Protein 4EGU (pdb70)

Secondary structure (DSSP, 8-state):
--TT-HHHHHHTTSS---EEEE-SSEEEEE-SS-SSSEEEEEEESS--SSGGGS-GGGTHHHHHHHHHHHHHHHHHTHHHH-EEEEEEETTTTT--S-S--EEEEESS----GGGT--/---TT-HHHHHHTTSS---EEEE-SSEEEEE-SS-SSSEEEEEEESS--SSGGGS-GGGTHHHHHHHHHHHHHHHHHT-TTT-EEEEEEEHHHHT--S-S--EEEEESSPPPPP-

CATH classification: 3.30.428.10

Foldseek 3Di:
DDPPAPVLCPLVVVDDFAWQDDDPFKTKGADPDDPAPGKIKIATNDFDQFPVRQDPVRCVVVVVSVVVVVVSCVVVVQVVVDWDKDGQGDDVSPDDRRGGIIIIHGDDDDDPVVVPGD/DADPVAPVLCPLVVNDDFAWDDHDQFWTKGADPDDPAPGKIKIFTNDFDQFQVRQPPVRNCSVVVSVVVVCVSCVVVVFVVVDWDKDGQGPDVSPDDGRGGIIIIHTDDDDDDDD

InterPro domains:
  IPR001310 Histidine triad (HIT) protein [PR00332] (4-20)
  IPR001310 Histidine triad (HIT) protein [PR00332] (25-43)
  IPR001310 Histidine triad (HIT) protein [PR00332] (93-103)
  IPR001310 Histidine triad (HIT) protein [PTHR23089] (2-108)
  IPR011146 HIT-like domain [PS51084] (4-113)
  IPR036265 HIT-like superfamily [G3DSA:3.30.428.10] (1-116)
  IPR036265 HIT-like superfamily [SSF54197] (1-109)

Solvent-accessible surface area: 10928 Å² total; per-residue (Å²): 126,116,174,104,8,97,14,9,57,20,10,103,63,100,64,125,52,87,120,37,44,78,38,125,92,0,7,0,5,64,23,161,111,84,25,10,92,73,12,2,9,0,0,1,64,126,30,20,61,8,0,36,72,4,59,78,180,55,3,74,10,0,7,42,0,0,22,0,0,0,102,3,0,102,124,95,37,4,38,158,68,1,0,8,2,0,3,19,0,20,72,32,0,10,19,151,39,140,0,1,9,1,28,0,1,0,35,81,134,3,16,66,20,14,58,59,102,164,172,90,101,166,130,12,84,12,2,48,18,2,61,48,117,57,128,42,87,98,40,63,84,38,139,110,0,0,0,5,62,24,162,109,84,37,9,97,72,12,0,9,0,0,0,56,98,12,21,65,6,0,29,77,1,63,59,202,67,2,74,15,0,10,39,0,0,20,0,0,3,88,5,0,118,144,84,54,4,24,144,69,0,0,4,2,8,3,23,1,20,79,24,0,21,16,157,37,103,0,1,9,1,28,0,2,0,42,83,117,3,56,103,47,121

Radius of gyration: 16.72 Å; Cα contacts (8 Å, |Δi|>4): 507; chains: 2; bounding box: 37×36×52 Å

B-factor: mean 17.35, std 9.24, range [6.07, 71.06]

Sequence (233 aa):
ERMDCIFCKIANGEIIPSTKVYEDDRRVLAFNDLNPVAPYHILVVPPKKHYDSLIDIPDKEMDDIVSHIHVVINKIAKEEKKGFDQTGFRVINNCGSDGGQEVKKHLHYHILAGKKLPNYEAGQNMERMMDCIFCKKIANGEIPSTKVYYEDDRVLAFNDLNPVAPYYHILVVPKKHYDSLIDIPDKKEMDIVSSHIHVVINKIAKKEKGFDQTGFRVINNCGSDGGQEVKHLHYHILAGKKLPNNYE

Structure (mmCIF, N/CA/C/O backbone):
data_4EGU
#
_entry.id   4EGU
#
_cell.length_a   38.065
_cell.length_b   65.848
_cell.length_c   89.041
_cell.angle_alpha   90.00
_cell.angle_beta   90.00
_cell.angle_gamma   90.00
#
_symmetry.space_group_name_H-M   'P 21 21 21'
#
loop_
_entity.id
_entity.type
_entity.pdbx_description
1 polymer 'histidine triad (HIT) protein'
2 non-polymer "GUANOSINE-5'-MONOPHOSPHATE"
3 non-polymer 'ZINC ION'
4 non-polymer 'POTASSIUM ION'
5 water water
#
loop_
_atom_site.group_PDB
_atom_site.id
_atom_site.type_symbol
_atom_site.label_atom_id
_atom_site.label_alt_id
_atom_site.label_comp_id
_atom_site.label_asym_id
_atom_site.label_entity_id
_atom_site.label_seq_id
_atom_site.pdbx_PDB_ins_code
_atom_site.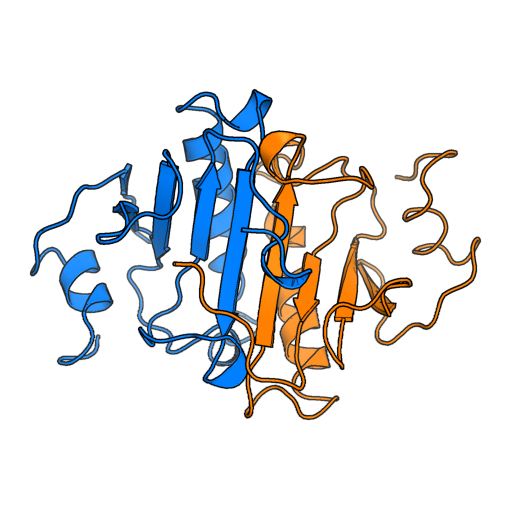Cartn_x
_atom_site.Cartn_y
_atom_site.Cartn_z
_atom_site.occupancy
_atom_site.B_iso_or_equiv
_atom_site.auth_seq_id
_atom_site.auth_comp_id
_atom_site.auth_asym_id
_atom_site.auth_atom_id
_atom_site.pdbx_PDB_model_num
ATOM 1 N N . GLU A 1 2 ? -0.160 -10.393 -2.351 1.00 31.69 2 GLU A N 1
ATOM 2 C CA . GLU A 1 2 ? -0.055 -9.010 -2.803 1.00 30.86 2 GLU A CA 1
ATOM 3 C C . GLU A 1 2 ? -1.218 -8.647 -3.718 1.00 29.90 2 GLU A C 1
ATOM 4 O O . GLU A 1 2 ? -1.733 -9.494 -4.449 1.00 32.19 2 GLU A O 1
ATOM 8 N N . ARG A 1 3 ? -1.620 -7.382 -3.673 1.00 26.22 3 ARG A N 1
ATOM 9 C CA . ARG A 1 3 ? -2.698 -6.880 -4.515 1.00 25.95 3 ARG A CA 1
ATOM 10 C C . ARG A 1 3 ? -2.235 -5.631 -5.259 1.00 21.58 3 ARG A C 1
ATOM 11 O O . ARG A 1 3 ? -1.713 -4.698 -4.661 1.00 19.81 3 ARG A O 1
ATOM 32 N N . MET A 1 4 ? -2.426 -5.621 -6.570 1.00 21.51 4 MET A N 1
ATOM 33 C CA . MET A 1 4 ? -2.036 -4.492 -7.404 1.00 20.22 4 MET A CA 1
ATOM 34 C C . MET A 1 4 ? -2.649 -3.157 -6.964 1.00 18.75 4 MET A C 1
ATOM 35 O O . MET A 1 4 ? -1.988 -2.112 -7.010 1.00 20.61 4 MET A O 1
ATOM 49 N N . ASP A 1 5 ? -3.915 -3.192 -6.553 1.00 16.12 5 ASP A N 1
ATOM 50 C CA . ASP A 1 5 ? -4.652 -1.976 -6.238 1.00 14.73 5 ASP A CA 1
ATOM 51 C C . ASP A 1 5 ? -4.539 -1.611 -4.767 1.00 14.08 5 ASP A C 1
ATOM 52 O O . ASP A 1 5 ? -5.224 -0.698 -4.317 1.00 16.29 5 ASP A O 1
ATOM 61 N N . CYS A 1 6 ? -3.640 -2.271 -4.030 1.00 13.59 6 CYS A N 1
ATOM 62 C CA . CYS A 1 6 ? -3.541 -2.071 -2.589 1.00 12.56 6 CYS A CA 1
ATOM 63 C C . CYS A 1 6 ? -2.403 -1.127 -2.229 1.00 12.76 6 CYS A C 1
ATOM 64 O O . CYS A 1 6 ? -1.236 -1.460 -2.387 1.00 13.92 6 CYS A O 1
ATOM 71 N N . ILE A 1 7 ? -2.744 0.045 -1.713 1.00 13.38 7 ILE A N 1
ATOM 72 C CA . ILE A 1 7 ? -1.766 1.039 -1.339 1.00 13.61 7 ILE A CA 1
ATOM 73 C C . ILE A 1 7 ? -0.816 0.454 -0.284 1.00 12.64 7 ILE A C 1
ATOM 74 O O . ILE A 1 7 ? 0.381 0.709 -0.320 1.00 13.92 7 ILE A O 1
ATOM 90 N N . PHE A 1 8 ? -1.337 -0.305 0.680 1.00 11.93 8 PHE A N 1
ATOM 91 C CA . PHE A 1 8 ? -0.481 -0.785 1.771 1.00 11.75 8 PHE A CA 1
ATOM 92 C C . PHE A 1 8 ? 0.446 -1.917 1.325 1.00 12.72 8 PHE A C 1
ATOM 93 O O . PHE A 1 8 ? 1.546 -2.022 1.865 1.00 13.87 8 PHE A O 1
ATOM 110 N N . CYS A 1 9 ? 0.055 -2.742 0.351 1.00 11.77 9 CYS A N 1
ATOM 111 C CA . CYS A 1 9 ? 1.015 -3.686 -0.217 1.00 12.86 9 CYS A CA 1
ATOM 112 C C . CYS A 1 9 ? 2.179 -2.928 -0.854 1.00 13.87 9 CYS A C 1
ATOM 113 O O . CYS A 1 9 ? 3.334 -3.319 -0.727 1.00 15.85 9 CYS A O 1
ATOM 120 N N . LYS A 1 10 ? 1.879 -1.841 -1.555 1.00 13.64 10 LYS A N 1
ATOM 121 C CA . LYS A 1 10 ? 2.924 -1.054 -2.215 1.00 15.23 10 LYS A CA 1
ATOM 122 C C . LYS A 1 10 ? 3.802 -0.323 -1.189 1.00 16.24 10 LYS A C 1
ATOM 123 O O . LYS A 1 10 ? 4.997 -0.185 -1.406 1.00 19.07 10 LYS A O 1
ATOM 142 N N . ILE A 1 11 ? 3.213 0.148 -0.087 1.00 14.45 11 ILE A N 1
ATOM 143 C CA . ILE A 1 11 ? 3.983 0.764 0.986 1.00 15.24 11 ILE A CA 1
ATOM 144 C C . ILE A 1 11 ? 4.847 -0.331 1.684 1.00 17.39 11 ILE A C 1
ATOM 145 O O . ILE A 1 11 ? 6.017 -0.100 1.954 1.00 19.03 11 ILE A O 1
ATOM 161 N N . ALA A 1 12 ? 4.283 -1.514 1.940 1.00 20.12 12 ALA A N 1
ATOM 162 C CA . ALA A 1 12 ? 5.000 -2.604 2.632 1.00 24.10 12 ALA A CA 1
ATOM 163 C C . ALA A 1 12 ? 6.171 -3.204 1.855 1.00 27.29 12 ALA A C 1
ATOM 164 O O . ALA A 1 12 ? 7.174 -3.591 2.459 1.00 27.58 12 ALA A O 1
ATOM 171 N N . ASN A 1 13 ? 6.045 -3.317 0.535 1.00 31.43 13 ASN A N 1
ATOM 172 C CA . ASN A 1 13 ? 7.111 -3.901 -0.279 1.00 36.81 13 ASN A CA 1
ATOM 173 C C . ASN A 1 13 ? 8.069 -2.828 -0.788 1.00 37.30 13 ASN A C 1
ATOM 174 O O . ASN A 1 13 ? 8.958 -3.103 -1.592 1.00 39.11 13 ASN A O 1
ATOM 185 N N . GLY A 1 14 ? 7.871 -1.603 -0.310 1.00 36.27 14 GLY A N 1
ATOM 186 C CA . GLY A 1 14 ? 8.765 -0.500 -0.615 1.00 36.08 14 GLY A CA 1
ATOM 187 C C . GLY A 1 14 ? 8.628 0.086 -2.010 1.00 35.41 14 GLY A C 1
ATOM 188 O O . GLY A 1 14 ? 9.550 0.742 -2.495 1.00 35.17 14 GLY A O 1
ATOM 192 N N . GLU A 1 15 ? 7.487 -0.141 -2.660 1.00 33.73 15 GLU A N 1
ATOM 193 C CA . GLU A 1 15 ? 7.238 0.405 -3.997 1.00 33.25 15 GLU A CA 1
ATOM 194 C C . GLU A 1 15 ? 6.813 1.881 -3.939 1.00 32.59 15 GLU A C 1
ATOM 195 O O . GLU A 1 15 ? 7.086 2.654 -4.858 1.00 33.97 15 GLU A O 1
ATOM 207 N N . ILE A 1 16 ? 6.154 2.240 -2.839 1.00 30.91 16 ILE A N 1
ATOM 208 C CA A ILE A 1 16 ? 5.644 3.591 -2.589 0.50 29.82 16 ILE A CA 1
ATOM 209 C CA B ILE A 1 16 ? 5.645 3.592 -2.595 0.50 29.82 16 ILE A CA 1
ATOM 210 C C . ILE A 1 16 ? 6.326 4.178 -1.356 1.00 28.63 16 ILE A C 1
ATOM 211 O O . ILE A 1 16 ? 6.489 3.472 -0.368 1.00 29.60 16 ILE A O 1
ATOM 241 N N . PRO A 1 17 ? 6.710 5.479 -1.392 1.00 25.27 17 PRO A N 1
ATOM 242 C CA . PRO A 1 17 ? 7.339 6.056 -0.186 1.00 22.69 17 PRO A CA 1
ATOM 243 C C . PRO A 1 17 ? 6.409 6.187 1.018 1.00 18.98 17 PRO A C 1
ATOM 244 O O . PRO A 1 17 ? 5.201 6.406 0.891 1.00 19.37 17 PRO A O 1
ATOM 255 N N . SER A 1 18 ? 7.007 6.061 2.198 1.00 17.46 18 SER A N 1
ATOM 256 C CA . SER A 1 18 ? 6.345 6.329 3.456 1.00 16.55 18 SER A CA 1
ATOM 257 C C . SER A 1 18 ? 7.397 6.745 4.477 1.00 16.23 18 SER A C 1
ATOM 258 O O . SER A 1 18 ? 8.609 6.599 4.252 1.00 18.82 18 SER A O 1
ATOM 266 N N . THR A 1 19 ? 6.925 7.243 5.614 1.00 15.86 19 THR A N 1
ATOM 267 C CA . THR A 1 19 ? 7.791 7.580 6.726 1.00 16.45 19 THR A CA 1
ATOM 268 C C . THR A 1 19 ? 7.730 6.437 7.732 1.00 15.23 19 THR A C 1
ATOM 269 O O . THR A 1 19 ? 6.750 6.272 8.455 1.00 15.00 19 THR A O 1
ATOM 280 N N . LYS A 1 20 ? 8.798 5.653 7.760 1.00 15.75 20 LYS A N 1
ATOM 281 C CA . LYS A 1 20 ? 8.864 4.412 8.510 1.00 16.63 20 LYS A CA 1
ATOM 282 C C . LYS A 1 20 ? 9.175 4.628 9.981 1.00 15.57 20 LYS A C 1
ATOM 283 O O . LYS A 1 20 ? 10.081 5.378 10.350 1.00 20.03 20 LYS A O 1
ATOM 302 N N . VAL A 1 21 ? 8.411 3.953 10.810 1.00 11.22 21 VAL A N 1
ATOM 303 C CA . VAL A 1 21 ? 8.528 3.966 12.253 1.00 11.30 21 VAL A CA 1
ATOM 304 C C . VAL A 1 21 ? 9.059 2.637 12.799 1.00 10.32 21 VAL A C 1
ATOM 305 O O . VAL A 1 21 ? 9.722 2.595 13.840 1.00 12.37 21 VAL A O 1
ATOM 318 N N . TYR A 1 22 ? 8.741 1.546 12.113 1.00 10.00 22 TYR A N 1
ATOM 319 C CA . TYR A 1 22 ? 9.171 0.217 12.511 1.00 9.58 22 TYR A CA 1
ATOM 320 C C . TYR A 1 22 ? 9.257 -0.656 11.282 1.00 9.01 22 TYR A C 1
ATOM 321 O O . TYR A 1 22 ? 8.406 -0.553 10.388 1.00 9.75 22 TYR A O 1
ATOM 339 N N . GLU A 1 23 ? 10.213 -1.567 11.243 1.00 9.08 23 GLU A N 1
ATOM 340 C CA . GLU A 1 23 ? 10.183 -2.625 10.254 1.00 9.44 23 GLU A CA 1
ATOM 341 C C . GLU A 1 23 ? 10.918 -3.848 10.774 1.00 9.81 23 GLU A C 1
ATOM 342 O O . GLU A 1 23 ? 12.027 -3.739 11.325 1.00 11.60 23 GLU A O 1
ATOM 354 N N . ASP A 1 24 ? 10.337 -5.011 10.533 1.00 9.54 24 ASP A N 1
ATOM 355 C CA . ASP A 1 24 ? 11.019 -6.287 10.670 1.00 9.90 24 ASP A CA 1
ATOM 356 C C . ASP A 1 24 ? 10.625 -7.152 9.468 1.00 10.69 24 ASP A C 1
ATOM 357 O O . ASP A 1 24 ? 10.122 -6.630 8.455 1.00 11.59 24 ASP A O 1
ATOM 366 N N . ASP A 1 25 ? 10.876 -8.455 9.540 1.00 10.99 25 ASP A N 1
ATOM 367 C CA . ASP A 1 25 ? 10.581 -9.332 8.416 1.00 12.33 25 ASP A CA 1
ATOM 368 C C . ASP A 1 25 ? 9.100 -9.509 8.123 1.00 12.97 25 ASP A C 1
ATOM 369 O O . ASP A 1 25 ? 8.762 -9.966 7.041 1.00 15.98 25 ASP A O 1
ATOM 378 N N . ARG A 1 26 ? 8.226 -9.147 9.057 1.00 12.36 26 ARG A N 1
ATOM 379 C CA A ARG A 1 26 ? 6.784 -9.467 9.055 0.50 12.15 26 ARG A CA 1
ATOM 380 C CA B ARG A 1 26 ? 6.844 -9.387 8.751 0.50 12.78 26 ARG A CA 1
ATOM 381 C C . ARG A 1 26 ? 5.870 -8.254 9.049 1.00 11.12 26 ARG A C 1
ATOM 382 O O . ARG A 1 26 ? 4.725 -8.377 8.639 1.00 11.29 26 ARG A O 1
ATOM 422 N N . VAL A 1 27 ? 6.319 -7.144 9.636 1.00 11.42 27 VAL A N 1
ATOM 423 C CA . VAL A 1 27 ? 5.475 -5.999 9.957 1.00 11.59 27 VAL A CA 1
ATOM 424 C C . VAL A 1 27 ? 6.224 -4.732 9.609 1.00 12.08 27 VAL A C 1
ATOM 425 O O . VAL A 1 27 ? 7.442 -4.637 9.764 1.00 13.28 27 VAL A O 1
ATOM 438 N N . LEU A 1 28 ? 5.479 -3.738 9.150 1.00 12.31 28 LEU A N 1
ATOM 439 C CA . LEU A 1 28 ? 5.962 -2.394 8.926 1.00 12.51 28 LEU A CA 1
ATOM 440 C C . LEU A 1 28 ? 5.012 -1.441 9.655 1.00 10.50 28 LEU A C 1
ATOM 441 O O . LEU A 1 28 ? 3.809 -1.636 9.665 1.00 13.55 28 LEU A O 1
ATOM 457 N N . ALA A 1 29 ? 5.559 -0.384 10.233 1.00 9.09 29 ALA A N 1
ATOM 458 C CA . ALA A 1 29 ? 4.747 0.707 10.756 1.00 8.48 29 ALA A CA 1
ATOM 459 C C . ALA A 1 29 ? 5.219 2.001 10.142 1.00 9.28 29 ALA A C 1
ATOM 460 O O . ALA A 1 29 ? 6.429 2.189 9.934 1.00 10.52 29 ALA A O 1
ATOM 467 N N . PHE A 1 30 ? 4.289 2.898 9.849 1.00 9.34 30 PHE A N 1
ATOM 468 C CA . PHE A 1 30 ? 4.599 4.122 9.159 1.00 10.12 30 PHE A CA 1
ATOM 469 C C . PHE A 1 30 ? 3.592 5.192 9.562 1.00 10.15 30 PHE A C 1
ATOM 470 O O . PHE A 1 30 ? 2.496 4.894 10.018 1.00 10.16 30 PHE A O 1
ATOM 487 N N . ASN A 1 31 ? 3.950 6.451 9.398 1.00 10.96 31 ASN A N 1
ATOM 488 C CA . ASN A 1 31 ? 3.020 7.503 9.783 1.00 10.89 31 ASN A CA 1
ATOM 489 C C . ASN A 1 31 ? 1.835 7.586 8.846 1.00 10.96 31 ASN A C 1
ATOM 490 O O . ASN A 1 31 ? 1.977 7.440 7.631 1.00 12.59 31 ASN A O 1
ATOM 501 N N . ASP A 1 32 ? 0.679 7.875 9.412 1.00 11.65 32 ASP A N 1
ATOM 502 C CA A ASP A 1 32 ? -0.500 8.083 8.603 0.80 10.62 32 ASP A CA 1
ATOM 503 C C . ASP A 1 32 ? -0.308 9.365 7.796 1.00 12.46 32 ASP A C 1
ATOM 504 O O . ASP A 1 32 ? 0.168 10.340 8.342 1.00 14.44 32 ASP A O 1
ATOM 513 N N . LEU A 1 33 ? -0.714 9.353 6.525 1.00 13.64 33 LEU A N 1
ATOM 514 C CA . LEU A 1 33 ? -0.613 10.531 5.661 1.00 15.45 33 LEU A CA 1
ATOM 515 C C . LEU A 1 33 ? -1.466 11.700 6.164 1.00 15.27 33 LEU A C 1
ATOM 516 O O . LEU A 1 33 ? -1.138 12.859 5.913 1.00 17.47 33 LEU A O 1
ATOM 532 N N . ASN A 1 34 ? -2.562 11.384 6.853 1.00 14.00 34 ASN A N 1
ATOM 533 C CA . ASN A 1 34 ? -3.555 12.358 7.297 1.00 15.51 34 ASN A CA 1
ATOM 534 C C . ASN A 1 34 ? -3.751 12.224 8.808 1.00 15.33 34 ASN A C 1
ATOM 535 O O . ASN A 1 34 ? -4.807 11.787 9.266 1.00 15.69 34 ASN A O 1
ATOM 546 N N . PRO A 1 35 ? -2.726 12.601 9.599 1.00 14.74 35 PRO A N 1
ATOM 547 C CA . PRO A 1 35 ? -2.786 12.267 11.038 1.00 14.23 35 PRO A CA 1
ATOM 548 C C . PRO A 1 35 ? -3.822 13.014 11.833 1.00 15.48 35 PRO A C 1
ATOM 549 O O . PRO A 1 35 ? -4.052 14.198 11.611 1.00 18.03 35 PRO A O 1
ATOM 560 N N . VAL A 1 36 ? -4.444 12.325 12.779 1.00 13.73 36 VAL A N 1
ATOM 561 C CA . VAL A 1 36 ? -5.380 12.971 13.700 1.00 15.65 36 VAL A CA 1
ATOM 562 C C . VAL A 1 36 ? -4.827 13.180 15.131 1.00 14.74 36 VAL A C 1
ATOM 563 O O . VAL A 1 36 ? -5.516 13.681 16.019 1.00 17.02 36 VAL A O 1
ATOM 576 N N . ALA A 1 37 ? -3.567 12.836 15.349 1.00 13.50 37 ALA A N 1
ATOM 577 C CA . ALA A 1 37 ? -2.915 13.038 16.643 1.00 13.49 37 ALA A CA 1
ATOM 578 C C . ALA A 1 37 ? -1.423 13.220 16.381 1.00 12.33 37 ALA A C 1
ATOM 579 O O . ALA A 1 37 ? -0.965 12.905 15.299 1.00 12.83 37 ALA A O 1
ATOM 586 N N . PRO A 1 38 ? -0.682 13.728 17.379 1.00 13.80 38 PRO A N 1
ATOM 587 C CA . PRO A 1 38 ? 0.757 13.962 17.158 1.00 13.44 38 PRO A CA 1
ATOM 588 C C . PRO A 1 38 ? 1.511 12.708 16.776 1.00 12.70 38 PRO A C 1
ATOM 589 O O . PRO A 1 38 ? 2.417 12.778 15.953 1.00 15.60 38 PRO A O 1
ATOM 600 N N . TYR A 1 39 ? 1.152 11.581 17.382 1.00 11.16 39 TYR A N 1
ATOM 601 C CA . TYR A 1 39 ? 1.529 10.272 16.847 1.00 11.53 39 TYR A CA 1
ATOM 602 C C . TYR A 1 39 ? 0.255 9.662 16.253 1.00 10.22 39 TYR A C 1
ATOM 603 O O . TYR A 1 39 ? -0.746 9.483 16.965 1.00 10.71 39 TYR A O 1
ATOM 621 N N . HIS A 1 40 ? 0.297 9.397 14.946 1.00 9.97 40 HIS A N 1
ATOM 622 C CA . HIS A 1 40 ? -0.758 8.664 14.263 1.00 9.32 40 HIS A CA 1
ATOM 623 C C . HIS A 1 40 ? -0.032 7.700 13.336 1.00 9.09 40 HIS A C 1
ATOM 624 O O . HIS A 1 40 ? 0.469 8.082 12.271 1.00 10.57 40 HIS A O 1
ATOM 639 N N . ILE A 1 41 ? 0.100 6.467 13.816 1.00 8.44 41 ILE A N 1
ATOM 640 C CA . ILE A 1 41 ? 0.957 5.468 13.211 1.00 8.58 41 ILE A CA 1
ATOM 641 C C . ILE A 1 41 ? 0.100 4.297 12.750 1.00 8.47 41 ILE A C 1
ATOM 642 O O . ILE A 1 41 ? -0.792 3.867 13.468 1.00 9.93 41 ILE A O 1
ATOM 658 N N . LEU A 1 42 ? 0.383 3.800 11.552 1.00 8.51 42 LEU A N 1
ATOM 659 C CA . LEU A 1 42 ? -0.273 2.611 11.015 1.00 8.52 42 LEU A CA 1
ATOM 660 C C . LEU A 1 42 ? 0.691 1.439 11.152 1.00 8.30 42 LEU A C 1
ATOM 661 O O . LEU A 1 42 ? 1.842 1.531 10.741 1.00 9.51 42 LEU A O 1
ATOM 677 N N . VAL A 1 43 ? 0.197 0.329 11.702 1.00 8.27 43 VAL A N 1
ATOM 678 C CA . VAL A 1 43 ? 0.983 -0.880 11.850 1.00 8.54 43 VAL A CA 1
ATOM 679 C C . VAL A 1 43 ? 0.350 -1.950 10.981 1.00 8.71 43 VAL A C 1
ATOM 680 O O . VAL A 1 43 ? -0.840 -2.240 11.137 1.00 9.05 43 VAL A O 1
ATOM 693 N N . VAL A 1 44 ? 1.105 -2.506 10.033 1.00 9.50 44 VAL A N 1
ATOM 694 C CA . VAL A 1 44 ? 0.541 -3.441 9.043 1.00 11.04 44 VAL A CA 1
ATOM 695 C C . VAL A 1 44 ? 1.411 -4.670 8.876 1.00 11.53 44 VAL A C 1
ATOM 696 O O . VAL A 1 44 ? 2.648 -4.572 8.915 1.00 12.43 44 VAL A O 1
ATOM 709 N N . PRO A 1 45 ? 0.780 -5.830 8.661 1.00 10.25 45 PRO A N 1
ATOM 710 C CA A PRO A 1 45 ? 1.568 -6.963 8.211 0.60 10.67 45 PRO A CA 1
ATOM 711 C CA B PRO A 1 45 ? 1.567 -6.967 8.199 0.40 10.40 45 PRO A CA 1
ATOM 712 C C . PRO A 1 45 ? 2.024 -6.701 6.793 1.00 10.13 45 PRO A C 1
ATOM 713 O O . PRO A 1 45 ? 1.328 -6.069 6.008 1.00 10.91 45 PRO A O 1
ATOM 734 N N . LYS A 1 46 ? 3.177 -7.234 6.443 1.00 10.99 46 LYS A N 1
ATOM 735 C CA . LYS A 1 46 ? 3.603 -7.231 5.052 1.00 12.40 46 LYS A CA 1
ATOM 736 C C . LYS A 1 46 ? 2.702 -8.134 4.200 1.00 14.28 46 LYS A C 1
ATOM 737 O O . LYS A 1 46 ? 2.417 -7.807 3.050 1.00 17.26 46 LYS A O 1
ATOM 755 N N . LYS A 1 47 ? 2.249 -9.251 4.768 1.00 13.47 47 LYS A N 1
ATOM 756 C CA . LYS A 1 47 ? 1.273 -10.122 4.116 1.00 13.33 47 LYS A CA 1
ATOM 757 C C . LYS A 1 47 ? -0.073 -9.404 4.034 1.00 12.02 47 LYS A C 1
ATOM 758 O O . LYS A 1 47 ? -0.512 -8.770 4.992 1.00 13.95 47 LYS A O 1
ATOM 777 N N . HIS A 1 48 ? -0.738 -9.500 2.895 1.00 11.03 48 HIS A N 1
ATOM 778 C CA . HIS A 1 48 ? -2.061 -8.913 2.716 1.00 10.98 48 HIS A CA 1
ATOM 779 C C . HIS A 1 48 ? -3.173 -9.813 3.252 1.00 10.37 48 HIS A C 1
ATOM 780 O O . HIS A 1 48 ? -3.351 -10.951 2.815 1.00 12.53 48 HIS A O 1
ATOM 794 N N . TYR A 1 49 ? -3.941 -9.258 4.183 1.00 10.06 49 TYR A N 1
ATOM 795 C CA . TYR A 1 49 ? -5.245 -9.761 4.590 1.00 10.75 49 TYR A CA 1
ATOM 796 C C . TYR A 1 49 ? -6.227 -8.626 4.352 1.00 9.81 49 TYR A C 1
ATOM 797 O O . TYR A 1 49 ? -5.915 -7.474 4.668 1.00 9.87 49 TYR A O 1
ATOM 815 N N . ASP A 1 50 ? -7.419 -8.907 3.832 1.00 10.72 50 ASP A N 1
ATOM 816 C CA . ASP A 1 50 ? -8.325 -7.827 3.507 1.00 11.24 50 ASP A CA 1
ATOM 817 C C . ASP A 1 50 ? -8.804 -7.077 4.767 1.00 10.38 50 ASP A C 1
ATOM 818 O O . ASP A 1 50 ? -9.070 -5.888 4.712 1.00 11.51 50 ASP A O 1
ATOM 827 N N . SER A 1 51 ? -8.952 -7.798 5.879 1.00 10.51 51 SER A N 1
ATOM 828 C CA . SER A 1 51 ? -9.521 -7.262 7.119 1.00 9.52 51 SER A CA 1
ATOM 829 C C . SER A 1 51 ? -9.346 -8.296 8.217 1.00 9.31 51 SER A C 1
ATOM 830 O O . SER A 1 51 ? -8.966 -9.434 7.961 1.00 9.94 51 SER A O 1
ATOM 838 N N . LEU A 1 52 ? -9.686 -7.904 9.442 1.00 9.24 52 LEU A N 1
ATOM 839 C CA . LEU A 1 52 ? -9.593 -8.790 10.587 1.00 9.34 52 LEU A CA 1
ATOM 840 C C . LEU A 1 52 ? -10.376 -10.095 10.404 1.00 9.34 52 LEU A C 1
ATOM 841 O O . LEU A 1 52 ? -9.924 -11.165 10.810 1.00 10.03 52 LEU A O 1
ATOM 857 N N . ILE A 1 53 ? -11.563 -10.019 9.808 1.00 10.12 53 ILE A N 1
ATOM 858 C CA . ILE A 1 53 ? -12.367 -11.236 9.649 1.00 11.66 53 ILE A CA 1
ATOM 859 C C . ILE A 1 53 ? -11.804 -12.198 8.621 1.00 11.29 53 ILE A C 1
ATOM 860 O O . ILE A 1 53 ? -12.263 -13.344 8.556 1.00 13.46 53 ILE A O 1
ATOM 876 N N . ASP A 1 54 ? -10.837 -11.760 7.829 1.00 11.16 54 ASP A N 1
ATOM 877 C CA . ASP A 1 54 ? -10.210 -12.601 6.830 1.00 11.99 54 ASP A CA 1
ATOM 878 C C . ASP A 1 54 ? -8.958 -13.306 7.355 1.00 13.19 54 ASP A C 1
ATOM 879 O O . ASP A 1 54 ? -8.344 -14.068 6.628 1.00 15.49 54 ASP A O 1
ATOM 888 N N . ILE A 1 55 ? -8.622 -13.092 8.622 1.00 12.04 55 ILE A N 1
ATOM 889 C CA . ILE A 1 55 ? -7.491 -13.805 9.210 1.00 12.11 55 ILE A CA 1
ATOM 890 C C . ILE A 1 55 ? -8.014 -15.124 9.799 1.00 11.53 55 ILE A C 1
ATOM 891 O O . ILE A 1 55 ? -8.844 -15.092 10.697 1.00 12.38 55 ILE A O 1
ATOM 907 N N . PRO A 1 56 ? -7.527 -16.272 9.308 1.00 12.66 56 PRO A N 1
ATOM 908 C CA . PRO A 1 56 ? -7.962 -17.523 9.948 1.00 13.64 56 PRO A CA 1
ATOM 909 C C . PRO A 1 56 ? -7.516 -17.588 11.393 1.00 12.23 56 PRO A C 1
ATOM 910 O O . PRO A 1 56 ? -6.469 -17.028 11.738 1.00 11.84 56 PRO A O 1
ATOM 921 N N . ASP A 1 57 ? -8.272 -18.288 12.236 1.00 12.04 57 ASP A N 1
ATOM 922 C CA . ASP A 1 57 ? -7.907 -18.391 13.643 1.00 12.31 57 ASP A CA 1
ATOM 923 C C . ASP A 1 57 ? -6.449 -18.790 13.818 1.00 11.50 57 ASP A C 1
ATOM 924 O O . ASP A 1 57 ? -5.766 -18.233 14.670 1.00 12.45 57 ASP A O 1
ATOM 933 N N . LYS A 1 58 ? -5.977 -19.749 13.026 1.00 11.35 58 LYS A N 1
ATOM 934 C CA . LYS A 1 58 ? -4.647 -20.291 13.241 1.00 11.68 58 LYS A CA 1
ATOM 935 C C . LYS A 1 58 ? -3.536 -19.290 12.854 1.00 11.38 58 LYS A C 1
ATOM 936 O O . LYS A 1 58 ? -2.385 -19.534 13.187 1.00 13.16 58 LYS A O 1
ATOM 955 N N . GLU A 1 59 ? -3.890 -18.176 12.203 1.00 10.62 59 GLU A N 1
ATOM 956 C CA . GLU A 1 59 ? -2.941 -17.125 11.829 1.00 11.23 59 GLU A CA 1
ATOM 957 C C . GLU A 1 59 ? -3.102 -15.876 12.677 1.00 10.58 59 GLU A C 1
ATOM 958 O O . GLU A 1 59 ? -2.445 -14.853 12.384 1.00 11.82 59 GLU A O 1
ATOM 970 N N . MET A 1 60 ? -3.892 -15.936 13.743 1.00 10.89 60 MET A N 1
ATOM 971 C CA . MET A 1 60 ? -4.168 -14.727 14.509 1.00 10.87 60 MET A CA 1
ATOM 972 C C . MET A 1 60 ? -2.962 -14.239 15.288 1.00 10.83 60 MET A C 1
ATOM 973 O O . MET A 1 60 ? -2.967 -13.125 15.760 1.00 11.34 60 MET A O 1
ATOM 987 N N . ASP A 1 61 ? -1.901 -15.021 15.361 1.00 10.93 61 ASP A N 1
ATOM 988 C CA A ASP A 1 61 ? -0.675 -14.568 15.977 0.50 10.64 61 ASP A CA 1
ATOM 989 C CA B ASP A 1 61 ? -0.666 -14.578 15.972 0.50 11.41 61 ASP A CA 1
ATOM 990 C C . ASP A 1 61 ? -0.103 -13.318 15.305 1.00 10.37 61 ASP A C 1
ATOM 991 O O . ASP A 1 61 ? 0.665 -12.598 15.936 1.00 11.31 61 ASP A O 1
ATOM 1007 N N . ILE A 1 62 ? -0.474 -13.021 14.055 1.00 9.98 62 ILE A N 1
ATOM 1008 C CA . ILE A 1 62 ? -0.005 -11.769 13.469 1.00 9.84 62 ILE A CA 1
ATOM 1009 C C . ILE A 1 62 ? -0.504 -10.587 14.297 1.00 9.17 62 ILE A C 1
ATOM 1010 O O . ILE A 1 62 ? 0.182 -9.564 14.410 1.00 9.62 62 ILE A O 1
ATOM 1026 N N . VAL A 1 63 ? -1.696 -10.706 14.881 1.00 9.24 63 VAL A N 1
ATOM 1027 C CA . VAL A 1 63 ? -2.236 -9.630 15.717 1.00 9.06 63 VAL A CA 1
ATOM 1028 C C . VAL A 1 63 ? -1.424 -9.489 17.019 1.00 8.52 63 VAL A C 1
ATOM 1029 O O . VAL A 1 63 ? -1.177 -8.366 17.472 1.00 8.66 63 VAL A O 1
ATOM 1042 N N . SER A 1 64 ? -0.993 -10.587 17.626 1.00 8.68 64 SER A N 1
ATOM 1043 C CA . SER A 1 64 ? -0.148 -10.485 18.802 1.00 9.55 64 SER A CA 1
ATOM 1044 C C . SER A 1 64 ? 1.195 -9.825 18.440 1.00 8.71 64 SER A C 1
ATOM 1045 O O . SER A 1 64 ? 1.672 -8.970 19.185 1.00 9.01 64 SER A O 1
ATOM 1053 N N . HIS A 1 65 ? 1.767 -10.196 17.294 1.00 9.46 65 HIS A N 1
ATOM 1054 C CA . HIS A 1 65 ? 3.017 -9.578 16.912 1.00 10.08 65 HIS A CA 1
ATOM 1055 C C . HIS A 1 65 ? 2.834 -8.070 16.670 1.00 9.25 65 HIS A C 1
ATOM 1056 O O . HIS A 1 65 ? 3.680 -7.275 17.104 1.00 9.15 65 HIS A O 1
ATOM 1071 N N . ILE A 1 66 ? 1.744 -7.688 16.017 1.00 8.42 66 ILE A N 1
ATOM 1072 C CA . ILE A 1 66 ? 1.444 -6.284 15.847 1.00 8.35 66 ILE A CA 1
ATOM 1073 C C . ILE A 1 66 ? 1.391 -5.560 17.190 1.00 7.72 66 ILE A C 1
ATOM 1074 O O . ILE A 1 66 ? 1.864 -4.433 17.303 1.00 8.04 66 ILE A O 1
ATOM 1090 N N . HIS A 1 67 ? 0.793 -6.190 18.204 1.00 7.85 67 HIS A N 1
ATOM 1091 C CA . HIS A 1 67 ? 0.703 -5.565 19.524 1.00 7.57 67 HIS A CA 1
ATOM 1092 C C . HIS A 1 67 ? 2.050 -5.470 20.252 1.00 7.47 67 HIS A C 1
ATOM 1093 O O . HIS A 1 67 ? 2.283 -4.490 20.953 1.00 7.93 67 HIS A O 1
ATOM 1108 N N . VAL A 1 68 ? 2.938 -6.455 20.089 1.00 7.95 68 VAL A N 1
ATOM 1109 C CA . VAL A 1 68 ? 4.299 -6.298 20.590 1.00 8.18 68 VAL A CA 1
ATOM 1110 C C . VAL A 1 68 ? 4.954 -5.070 19.928 1.00 7.99 68 VAL A C 1
ATOM 1111 O O . VAL A 1 68 ? 5.606 -4.272 20.603 1.00 8.40 68 VAL A O 1
ATOM 1124 N N . VAL A 1 69 ? 4.773 -4.929 18.615 1.00 7.99 69 VAL A N 1
ATOM 1125 C CA . VAL A 1 69 ? 5.317 -3.785 17.888 1.00 8.07 69 VAL A CA 1
ATOM 1126 C C . VAL A 1 69 ? 4.746 -2.464 18.422 1.00 7.43 69 VAL A C 1
ATOM 1127 O O . VAL A 1 69 ? 5.502 -1.516 18.630 1.00 8.01 69 VAL A O 1
ATOM 1140 N N . ILE A 1 70 ? 3.433 -2.414 18.638 1.00 7.49 70 ILE A N 1
ATOM 1141 C CA . ILE A 1 70 ? 2.822 -1.208 19.185 1.00 7.45 70 ILE A CA 1
ATOM 1142 C C . ILE A 1 70 ? 3.496 -0.832 20.507 1.00 7.45 70 ILE A C 1
ATOM 1143 O O . ILE A 1 70 ? 3.861 0.326 20.714 1.00 7.83 70 ILE A O 1
ATOM 1159 N N . ASN A 1 71 ? 3.635 -1.797 21.406 1.00 7.53 71 ASN A N 1
ATOM 1160 C CA . ASN A 1 71 ? 4.224 -1.509 22.705 1.00 7.74 71 ASN A CA 1
ATOM 1161 C C . ASN A 1 71 ? 5.704 -1.095 22.569 1.00 7.94 71 ASN A C 1
ATOM 1162 O O . ASN A 1 71 ? 6.165 -0.223 23.309 1.00 8.54 71 ASN A O 1
ATOM 1173 N N . LYS A 1 72 ? 6.434 -1.699 21.631 1.00 7.75 72 LYS A N 1
ATOM 1174 C CA . LYS A 1 72 ? 7.831 -1.317 21.418 1.00 8.53 72 LYS A CA 1
ATOM 1175 C C . LYS A 1 72 ? 7.932 0.131 20.962 1.00 8.44 72 LYS A C 1
ATOM 1176 O O . LYS A 1 72 ? 8.836 0.857 21.397 1.00 9.30 72 LYS A O 1
ATOM 1194 N N . ILE A 1 73 ? 7.046 0.548 20.061 1.00 8.52 73 ILE A N 1
ATOM 1195 C CA . ILE A 1 73 ? 7.037 1.917 19.584 1.00 9.09 73 ILE A CA 1
ATOM 1196 C C . ILE A 1 73 ? 6.674 2.857 20.733 1.00 9.03 73 ILE A C 1
ATOM 1197 O O . ILE A 1 73 ? 7.326 3.886 20.935 1.00 10.19 73 ILE A O 1
ATOM 1213 N N . ALA A 1 74 ? 5.654 2.496 21.504 1.00 8.91 74 ALA A N 1
ATOM 1214 C CA . ALA A 1 74 ? 5.244 3.319 22.637 1.00 9.57 74 ALA A CA 1
ATOM 1215 C C . ALA A 1 74 ? 6.401 3.546 23.602 1.00 9.91 74 ALA A C 1
ATOM 1216 O O . ALA A 1 74 ? 6.598 4.652 24.097 1.00 11.34 74 ALA A O 1
ATOM 1223 N N . LYS A 1 75 ? 7.128 2.481 23.911 1.00 9.85 75 LYS A N 1
ATOM 1224 C CA . LYS A 1 75 ? 8.239 2.583 24.870 1.00 10.85 75 LYS A CA 1
ATOM 1225 C C . LYS A 1 75 ? 9.368 3.443 24.343 1.00 12.14 75 LYS A C 1
ATOM 1226 O O . LYS A 1 75 ? 9.938 4.231 25.072 1.00 15.54 75 LYS A O 1
ATOM 1245 N N . GLU A 1 76 ? 9.702 3.313 23.071 1.00 11.28 76 GLU A N 1
ATOM 1246 C CA A GLU A 1 76 ? 10.736 4.121 22.457 0.50 11.64 76 GLU A CA 1
ATOM 1247 C CA B GLU A 1 76 ? 10.800 4.117 22.549 0.50 12.77 76 GLU A CA 1
ATOM 1248 C C . GLU A 1 76 ? 10.374 5.595 22.469 1.00 13.85 76 GLU A C 1
ATOM 1249 O O . GLU A 1 76 ? 11.177 6.462 22.768 1.00 17.96 76 GLU A O 1
ATOM 1271 N N . LYS A 1 77 ? 9.124 5.891 22.129 1.00 13.87 77 LYS A N 1
ATOM 1272 C CA A LYS A 1 77 ? 8.660 7.267 21.919 0.50 14.72 77 LYS A CA 1
ATOM 1273 C CA B LYS A 1 77 ? 8.718 7.282 21.927 0.50 14.61 77 LYS A CA 1
ATOM 1274 C C . LYS A 1 77 ? 8.208 7.979 23.192 1.00 14.97 77 LYS A C 1
ATOM 1275 O O . LYS A 1 77 ? 8.012 9.181 23.184 1.00 18.68 77 LYS A O 1
ATOM 1311 N N . GLY A 1 78 ? 8.007 7.229 24.275 1.00 14.37 78 GLY A N 1
ATOM 1312 C CA . GLY A 1 78 ? 7.594 7.802 25.554 1.00 14.64 78 GLY A CA 1
ATOM 1313 C C . GLY A 1 78 ? 6.096 7.838 25.819 1.00 13.70 78 GLY A C 1
ATOM 1314 O O . GLY A 1 78 ? 5.643 8.235 26.914 1.00 15.14 78 GLY A O 1
ATOM 1318 N N . PHE A 1 79 ? 5.303 7.455 24.829 1.00 12.74 79 PHE A N 1
ATOM 1319 C CA . PHE A 1 79 ? 3.872 7.465 25.071 1.00 12.20 79 PHE A CA 1
ATOM 1320 C C . PHE A 1 79 ? 3.379 6.202 25.775 1.00 11.40 79 PHE A C 1
ATOM 1321 O O . PHE A 1 79 ? 2.188 6.074 26.052 1.00 12.33 79 PHE A O 1
ATOM 1338 N N . ASP A 1 80 ? 4.304 5.305 26.125 1.00 10.77 80 ASP A N 1
ATOM 1339 C CA . ASP A 1 80 ? 3.985 4.269 27.089 1.00 11.35 80 ASP A CA 1
ATOM 1340 C C . ASP A 1 80 ? 3.493 4.844 28.424 1.00 11.64 80 ASP A C 1
ATOM 1341 O O . ASP A 1 80 ? 2.615 4.285 29.070 1.00 14.20 80 ASP A O 1
ATOM 1350 N N . GLN A 1 81 ? 4.072 5.966 28.832 1.00 11.32 81 GLN A N 1
ATOM 1351 C CA . GLN A 1 81 ? 3.766 6.618 30.113 1.00 12.91 81 GLN A CA 1
ATOM 1352 C C . GLN A 1 81 ? 2.541 7.530 30.045 1.00 12.40 81 GLN A C 1
ATOM 1353 O O . GLN A 1 81 ? 1.800 7.671 31.004 1.00 16.95 81 GLN A O 1
ATOM 1367 N N . THR A 1 82 ? 2.325 8.145 28.893 1.00 10.09 82 THR A N 1
ATOM 1368 C CA . THR A 1 82 ? 1.265 9.127 28.749 1.00 10.32 82 THR A CA 1
ATOM 1369 C C . THR A 1 82 ? -0.049 8.509 28.273 1.00 9.64 82 THR A C 1
ATOM 1370 O O . THR A 1 82 ? -1.113 9.018 28.633 1.00 11.01 82 THR A O 1
ATOM 1381 N N . GLY A 1 83 ? 0.023 7.444 27.474 1.00 9.32 83 GLY A N 1
ATOM 1382 C CA . GLY A 1 83 ? -1.153 6.712 27.033 1.00 9.38 83 GLY A CA 1
ATOM 1383 C C . GLY A 1 83 ? -1.328 6.772 25.519 1.00 8.83 83 GLY A C 1
ATOM 1384 O O . GLY A 1 83 ? -0.736 7.590 24.812 1.00 9.73 83 GLY A O 1
ATOM 1388 N N . PHE A 1 84 ? -2.195 5.896 25.017 1.00 8.19 84 PHE A N 1
ATOM 1389 C CA . PHE A 1 84 ? -2.402 5.793 23.582 1.00 7.97 84 PHE A CA 1
ATOM 1390 C C . PHE A 1 84 ? -3.671 4.988 23.323 1.00 7.60 84 PHE A C 1
ATOM 1391 O O . PHE A 1 84 ? -4.191 4.346 24.225 1.00 8.37 84 PHE A O 1
ATOM 1408 N N . ARG A 1 85 ? -4.136 5.021 22.082 1.00 7.72 85 ARG A N 1
ATOM 1409 C CA . ARG A 1 85 ? -5.300 4.251 21.669 1.00 7.19 85 ARG A CA 1
ATOM 1410 C C . ARG A 1 85 ? -4.926 3.430 20.437 1.00 7.10 85 ARG A C 1
ATOM 1411 O O . ARG A 1 85 ? -4.185 3.893 19.562 1.00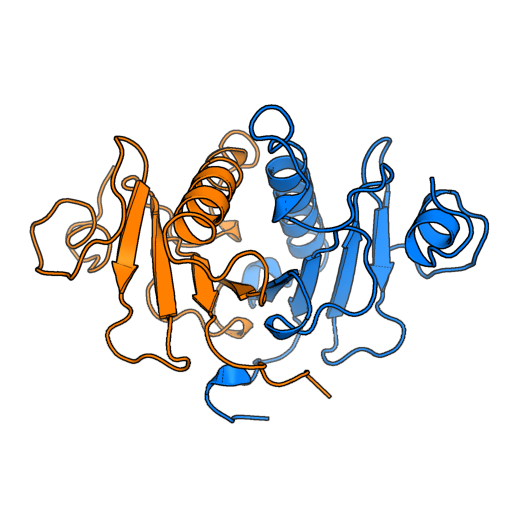 8.35 85 ARG A O 1
ATOM 1432 N N . VAL A 1 86 ? -5.459 2.212 20.410 1.00 6.85 86 VAL A N 1
ATOM 1433 C CA . VAL A 1 86 ? -5.263 1.281 19.296 1.00 7.09 86 VAL A CA 1
ATOM 1434 C C . VAL A 1 86 ? -6.636 1.030 18.657 1.00 6.98 86 VAL A C 1
ATOM 1435 O O . VAL A 1 86 ? -7.588 0.707 19.356 1.00 7.56 86 VAL A O 1
ATOM 1448 N N . ILE A 1 87 ? -6.723 1.177 17.340 1.00 7.01 87 ILE A N 1
ATOM 1449 C CA . ILE A 1 87 ? -7.979 1.030 16.618 1.00 7.30 87 ILE A CA 1
ATOM 1450 C C . ILE A 1 87 ? -7.785 0.127 15.396 1.00 7.16 87 ILE A C 1
ATOM 1451 O O . ILE A 1 87 ? -6.859 0.316 14.600 1.00 7.99 87 ILE A O 1
ATOM 1467 N N . ASN A 1 88 ? -8.710 -0.821 15.233 1.00 7.11 88 ASN A N 1
ATOM 1468 C CA . ASN A 1 88 ? -8.874 -1.541 13.977 1.00 7.18 88 ASN A CA 1
ATOM 1469 C C . ASN A 1 88 ? -10.279 -1.279 13.446 1.00 7.42 88 ASN A C 1
ATOM 1470 O O . ASN A 1 88 ? -11.261 -1.431 14.176 1.00 8.06 88 ASN A O 1
ATOM 1481 N N . ASN A 1 89 ? -10.350 -0.909 12.182 1.00 8.14 89 ASN A N 1
ATOM 1482 C CA . ASN A 1 89 ? -11.599 -0.705 11.470 1.00 8.81 89 ASN A CA 1
ATOM 1483 C C . ASN A 1 89 ? -11.809 -1.870 10.507 1.00 9.30 89 ASN A C 1
ATOM 1484 O O . ASN A 1 89 ? -10.982 -2.115 9.635 1.00 10.26 89 ASN A O 1
ATOM 1495 N N . CYS A 1 90 ? -12.925 -2.578 10.670 1.00 9.38 90 CYS A N 1
ATOM 1496 C CA . CYS A 1 90 ? -13.189 -3.772 9.884 1.00 10.24 90 CYS A CA 1
ATOM 1497 C C . CYS A 1 90 ? -14.457 -3.602 9.055 1.00 10.71 90 CYS A C 1
ATOM 1498 O O . CYS A 1 90 ? -15.556 -3.527 9.578 1.00 12.42 90 CYS A O 1
ATOM 1506 N N . GLY A 1 91 ? -14.297 -3.535 7.745 1.00 11.01 91 GLY A N 1
ATOM 1507 C CA . GLY A 1 91 ? -15.439 -3.422 6.876 1.00 12.21 91 GLY A CA 1
ATOM 1508 C C . GLY A 1 91 ? -16.072 -2.053 6.841 1.00 11.71 91 GLY A C 1
ATOM 1509 O O . GLY A 1 91 ? -15.619 -1.092 7.464 1.00 12.07 91 GLY A O 1
ATOM 1513 N N . SER A 1 92 ? -17.165 -1.976 6.092 1.00 12.45 92 SER A N 1
ATOM 1514 C CA . SER A 1 92 ? -17.745 -0.694 5.734 1.00 13.97 92 SER A CA 1
ATOM 1515 C C . SER A 1 92 ? -18.208 0.083 6.944 1.00 12.45 92 SER A C 1
ATOM 1516 O O . SER A 1 92 ? -17.884 1.257 7.110 1.00 13.14 92 SER A O 1
ATOM 1524 N N . ASP A 1 93 ? -18.999 -0.554 7.789 1.00 13.10 93 ASP A N 1
ATOM 1525 C CA . ASP A 1 93 ? -19.548 0.144 8.915 1.00 14.34 93 ASP A CA 1
ATOM 1526 C C . ASP A 1 93 ? -18.502 0.413 10.005 1.00 14.48 93 ASP A C 1
ATOM 1527 O O . ASP A 1 93 ? -18.684 1.324 10.809 1.00 17.50 93 ASP A O 1
ATOM 1536 N N . GLY A 1 94 ? -17.385 -0.314 9.972 1.00 12.88 94 GLY A N 1
ATOM 1537 C CA . GLY A 1 94 ? -16.289 -0.023 10.864 1.00 13.77 94 GLY A CA 1
ATOM 1538 C C . GLY A 1 94 ? -15.499 1.178 10.396 1.00 12.50 94 GLY A C 1
ATOM 1539 O O . GLY A 1 94 ? -14.608 1.635 11.103 1.00 14.76 94 GLY A O 1
ATOM 1543 N N . GLY A 1 95 ? -15.767 1.667 9.184 1.00 11.46 95 GLY A N 1
ATOM 1544 C CA . GLY A 1 95 ? -15.021 2.774 8.625 1.00 12.45 95 GLY A CA 1
ATOM 1545 C C . GLY A 1 95 ? -13.728 2.379 7.945 1.00 11.45 95 GLY A C 1
ATOM 1546 O O . GLY A 1 95 ? -12.897 3.224 7.687 1.00 13.32 95 GLY A O 1
ATOM 1550 N N . GLN A 1 96 ? -13.555 1.102 7.629 1.00 10.61 96 GLN A N 1
ATOM 1551 C CA . GLN A 1 96 ? -12.350 0.660 6.945 1.00 10.58 96 GLN A CA 1
ATOM 1552 C C . GLN A 1 96 ? -12.447 1.162 5.527 1.00 12.05 96 GLN A C 1
ATOM 1553 O O . GLN A 1 96 ? -13.478 1.038 4.846 1.00 14.91 96 GLN A O 1
ATOM 1567 N N . GLU A 1 97 ? -11.353 1.756 5.097 1.00 12.21 97 GLU A N 1
ATOM 1568 C CA . GLU A 1 97 ? -11.226 2.274 3.729 1.00 12.83 97 GLU A CA 1
ATOM 1569 C C . GLU A 1 97 ? -10.163 1.464 2.942 1.00 12.38 97 GLU A C 1
ATOM 1570 O O . GLU A 1 97 ? -10.433 0.930 1.866 1.00 15.08 97 GLU A O 1
ATOM 1582 N N . VAL A 1 98 ? -8.969 1.392 3.506 1.00 12.52 98 VAL A N 1
ATOM 1583 C CA . VAL A 1 98 ? -7.885 0.607 2.898 1.00 11.50 98 VAL A CA 1
ATOM 1584 C C . VAL A 1 98 ? -8.016 -0.826 3.362 1.00 10.63 98 VAL A C 1
ATOM 1585 O O . VAL A 1 98 ? -7.905 -1.122 4.557 1.00 10.27 98 VAL A O 1
ATOM 1598 N N . LYS A 1 99 ? -8.270 -1.710 2.405 1.00 11.73 99 LYS A N 1
ATOM 1599 C CA A LYS A 1 99 ? -8.612 -3.098 2.690 0.75 10.97 99 LYS A CA 1
ATOM 1600 C CA B LYS A 1 99 ? -8.601 -3.103 2.675 0.25 13.29 99 LYS A CA 1
ATOM 1601 C C . LYS A 1 99 ? -7.345 -3.962 2.735 1.00 9.89 99 LYS A C 1
ATOM 1602 O O . LYS A 1 99 ? -7.173 -4.922 1.970 1.00 10.79 99 LYS A O 1
ATOM 1613 N N . HIS A 1 100 ? -6.486 -3.610 3.685 1.00 9.43 100 HIS A N 1
ATOM 1614 C CA . HIS A 1 100 ? -5.274 -4.350 4.027 1.00 8.96 100 HIS A CA 1
ATOM 1615 C C . HIS A 1 100 ? -5.152 -4.197 5.537 1.00 8.45 100 HIS A C 1
ATOM 1616 O O . HIS A 1 100 ? -5.066 -3.062 6.009 1.00 9.19 100 HIS A O 1
ATOM 1630 N N . LEU A 1 101 ? -5.153 -5.306 6.285 1.00 8.58 101 LEU A N 1
ATOM 1631 C CA . LEU A 1 101 ? -5.126 -5.264 7.748 1.00 8.97 101 LEU A CA 1
ATOM 1632 C C . LEU A 1 101 ? -4.177 -4.195 8.260 1.00 8.04 101 LEU A C 1
ATOM 1633 O O . LEU A 1 101 ? -2.982 -4.170 7.940 1.00 9.39 101 LEU A O 1
ATOM 1649 N N . HIS A 1 102 ? -4.677 -3.353 9.141 1.00 7.93 102 HIS A N 1
ATOM 1650 C CA . HIS A 1 102 ? -3.858 -2.321 9.756 1.00 8.19 102 HIS A CA 1
ATOM 1651 C C . HIS A 1 102 ? -4.440 -1.922 11.084 1.00 7.64 102 HIS A C 1
ATOM 1652 O O . HIS A 1 102 ? -5.655 -1.923 11.266 1.00 8.72 102 HIS A O 1
ATOM 1666 N N . TYR A 1 103 ? -3.561 -1.528 11.986 1.00 7.72 103 TYR A N 1
ATOM 1667 C CA . TYR A 1 103 ? -3.936 -0.958 13.255 1.00 7.94 103 TYR A CA 1
ATOM 1668 C C . TYR A 1 103 ? -3.455 0.475 13.308 1.00 8.42 103 TYR A C 1
ATOM 1669 O O . TYR A 1 103 ? -2.326 0.774 12.952 1.00 10.99 103 TYR A O 1
ATOM 1687 N N . HIS A 1 104 ? -4.324 1.353 13.781 1.00 7.88 104 HIS A N 1
ATOM 1688 C CA . HIS A 1 104 ? -3.967 2.733 14.076 1.00 8.36 104 HIS A CA 1
ATOM 1689 C C . HIS A 1 104 ? -3.496 2.838 15.517 1.00 8.02 104 HIS A C 1
ATOM 1690 O O . HIS A 1 104 ? -4.165 2.331 16.420 1.00 9.39 104 HIS A O 1
ATOM 1705 N N . ILE A 1 105 ? -2.387 3.557 15.724 1.00 7.61 105 ILE A N 1
ATOM 1706 C CA . ILE A 1 105 ? -1.977 4.004 17.047 1.00 7.54 105 ILE A CA 1
ATOM 1707 C C . ILE A 1 105 ? -2.145 5.519 17.076 1.00 7.82 105 ILE A C 1
ATOM 1708 O O . ILE A 1 105 ? -1.580 6.215 16.233 1.00 8.61 105 ILE A O 1
ATOM 1724 N N . LEU A 1 106 ? -2.910 6.007 18.054 1.00 7.64 106 LEU A N 1
ATOM 1725 C CA . LEU A 1 106 ? -3.046 7.450 18.302 1.00 7.92 106 LEU A CA 1
ATOM 1726 C C . LEU A 1 106 ? -2.410 7.765 19.640 1.00 7.66 106 LEU A C 1
ATOM 1727 O O . LEU A 1 106 ? -2.708 7.106 20.636 1.00 8.41 106 LEU A O 1
ATOM 1743 N N . ALA A 1 107 ? -1.567 8.797 19.712 1.00 8.54 107 ALA A N 1
ATOM 1744 C CA . ALA A 1 107 ? -0.916 9.142 20.980 1.00 9.36 107 ALA A CA 1
ATOM 1745 C C . ALA A 1 107 ? -0.387 10.572 20.926 1.00 9.80 107 ALA A C 1
ATOM 1746 O O . ALA A 1 107 ? -0.418 11.228 19.890 1.00 10.46 107 ALA A O 1
ATOM 1753 N N . GLY A 1 108 ? 0.113 11.031 22.073 1.00 10.80 108 GLY A N 1
ATOM 1754 C CA . GLY A 1 108 ? 0.826 12.301 22.153 1.00 11.52 108 GLY A CA 1
ATOM 1755 C C . GLY A 1 108 ? -0.051 13.473 22.520 1.00 11.42 108 GLY A C 1
ATOM 1756 O O . GLY A 1 108 ? 0.409 14.602 22.502 1.00 12.62 108 GLY A O 1
ATOM 1760 N N . LYS A 1 109 ? -1.306 13.208 22.841 1.00 11.38 109 LYS A N 1
ATOM 1761 C CA . LYS A 1 109 ? -2.259 14.213 23.292 1.00 11.78 109 LYS A CA 1
ATOM 1762 C C . LYS A 1 109 ? -3.376 13.477 24.033 1.00 11.64 109 LYS A C 1
ATOM 1763 O O . LYS A 1 109 ? -3.583 12.275 23.863 1.00 11.22 109 LYS A O 1
ATOM 1782 N N . LYS A 1 110 ? -4.114 14.233 24.840 1.00 12.45 110 LYS A N 1
ATOM 1783 C CA . LYS A 1 110 ? -5.299 13.690 25.481 1.00 13.19 110 LYS A CA 1
ATOM 1784 C C . LYS A 1 110 ? -6.373 13.491 24.412 1.00 12.11 110 LYS A C 1
ATOM 1785 O O . LYS A 1 110 ? -6.891 14.472 23.876 1.00 13.97 110 LYS A O 1
ATOM 1804 N N . LEU A 1 111 ? -6.705 12.239 24.076 1.00 11.51 111 LEU A N 1
ATOM 1805 C CA . LEU A 1 111 ? -7.572 11.972 22.935 1.00 11.75 111 LEU A CA 1
ATOM 1806 C C . LEU A 1 111 ? -9.038 12.147 23.298 1.00 14.13 111 LEU A C 1
ATOM 1807 O O . LEU A 1 111 ? -9.448 11.805 24.400 1.00 17.38 111 LEU A O 1
ATOM 1823 N N . PRO A 1 112 ? -9.846 12.691 22.369 1.00 13.19 112 PRO A N 1
ATOM 1824 C CA . PRO A 1 112 ? -11.299 12.728 22.594 1.00 14.40 112 PRO A CA 1
ATOM 1825 C C . PRO A 1 112 ? -11.925 11.333 22.452 1.00 12.88 112 PRO A C 1
ATOM 1826 O O .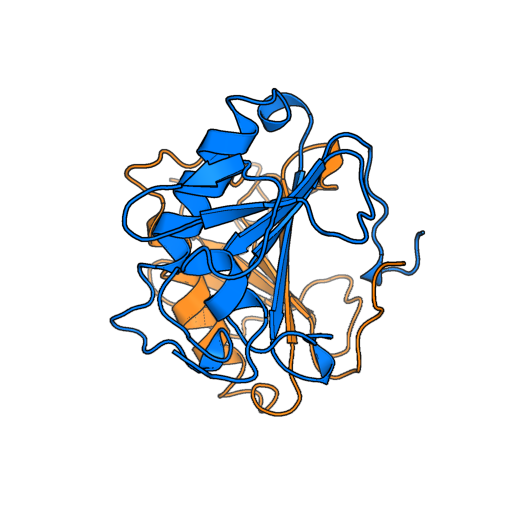 PRO A 1 112 ? -11.371 10.506 21.756 1.00 14.27 112 PRO A O 1
ATOM 1837 N N . ASN A 1 113 ? -13.093 11.106 23.058 1.00 12.18 113 ASN A N 1
ATOM 1838 C CA . ASN A 1 113 ? -13.867 9.891 22.813 1.00 12.07 113 ASN A CA 1
ATOM 1839 C C . ASN A 1 113 ? -14.720 10.130 21.578 1.00 11.55 113 ASN A C 1
ATOM 1840 O O . ASN A 1 113 ? -15.855 10.588 21.654 1.00 11.54 113 ASN A O 1
ATOM 1851 N N . TYR A 1 114 ? -14.115 9.873 20.427 1.00 11.99 114 TYR A N 1
ATOM 1852 C CA . TYR A 1 114 ? -14.738 10.179 19.160 1.00 11.76 114 TYR A CA 1
ATOM 1853 C C . TYR A 1 114 ? -16.113 9.517 19.024 1.00 12.49 114 TYR A C 1
ATOM 1854 O O . TYR A 1 114 ? -17.057 10.108 18.517 1.00 12.60 114 TYR A O 1
ATOM 1872 N N . GLU A 1 115 ? -16.231 8.242 19.415 1.00 12.45 115 GLU A N 1
ATOM 1873 C CA . GLU A 1 115 ? -17.479 7.517 19.185 1.00 13.77 115 GLU A CA 1
ATOM 1874 C C . GLU A 1 115 ? -18.579 7.971 20.133 1.00 13.58 115 GLU A C 1
ATOM 1875 O O . GLU A 1 115 ? -19.747 7.720 19.877 1.00 16.31 115 GLU A O 1
ATOM 1887 N N . ALA A 1 116 ? -18.220 8.646 21.222 1.00 12.23 116 ALA A N 1
ATOM 1888 C CA . ALA A 1 116 ? -19.210 9.309 22.089 1.00 12.98 116 ALA A CA 1
ATOM 1889 C C . ALA A 1 116 ? -19.550 10.736 21.608 1.00 13.87 116 ALA A C 1
ATOM 1890 O O . ALA A 1 116 ? -20.348 11.427 22.242 1.00 17.43 116 ALA A O 1
ATOM 1897 N N . GLY A 1 117 ? -18.970 11.152 20.489 1.00 12.53 117 GLY A N 1
ATOM 1898 C CA . GLY A 1 117 ? -19.260 12.453 19.891 1.00 13.20 117 GLY A CA 1
ATOM 1899 C C . GLY A 1 117 ? -18.217 13.537 20.138 1.00 12.25 117 GLY A C 1
ATOM 1900 O O . GLY A 1 117 ? -18.315 14.605 19.565 1.00 12.97 117 GLY A O 1
ATOM 1904 N N . GLN A 1 118 ? -17.246 13.304 21.005 1.00 12.53 118 GLN A N 1
ATOM 1905 C CA . GLN A 1 118 ? -16.229 14.306 21.291 1.00 13.22 118 GLN A CA 1
ATOM 1906 C C . GLN A 1 118 ? -15.259 14.439 20.137 1.00 13.63 118 GLN A C 1
ATOM 1907 O O . GLN A 1 118 ? -14.893 13.454 19.527 1.00 17.11 118 GLN A O 1
ATOM 1921 N N . ASN A 1 119 ? -14.819 15.659 19.857 1.00 13.92 119 ASN A N 1
ATOM 1922 C CA . ASN A 1 119 ? -13.820 15.890 18.831 1.00 15.53 119 ASN A CA 1
ATOM 1923 C C . ASN A 1 119 ? -12.632 16.684 19.359 1.00 17.20 119 ASN A C 1
ATOM 1924 O O . ASN A 1 119 ? -12.744 17.328 20.411 1.00 18.99 119 ASN A O 1
ATOM 1936 N N . MET B 1 1 ? -3.588 -13.287 37.948 1.00 54.40 1 MET B N 1
ATOM 1937 C CA . MET B 1 1 ? -4.674 -13.614 38.913 1.00 53.32 1 MET B CA 1
ATOM 1938 C C . MET B 1 1 ? -5.768 -12.540 38.869 1.00 49.60 1 MET B C 1
ATOM 1939 O O . MET B 1 1 ? -6.137 -12.078 37.790 1.00 48.58 1 MET B O 1
ATOM 1955 N N . GLU B 1 2 ? -6.283 -12.151 40.034 1.00 45.83 2 GLU B N 1
ATOM 1956 C CA . GLU B 1 2 ? -7.351 -11.156 40.120 1.00 42.86 2 GLU B CA 1
ATOM 1957 C C . GLU B 1 2 ? -6.981 -10.019 41.072 1.00 36.04 2 GLU B C 1
ATOM 1958 O O . GLU B 1 2 ? -6.075 -10.155 41.898 1.00 36.21 2 GLU B O 1
ATOM 1970 N N . ARG B 1 3 ? -7.699 -8.906 40.952 1.00 28.45 3 ARG B N 1
ATOM 1971 C CA . ARG B 1 3 ? -7.559 -7.775 41.863 1.00 25.48 3 ARG B CA 1
ATOM 1972 C C . ARG B 1 3 ? -8.870 -7.577 42.598 1.00 22.00 3 ARG B C 1
ATOM 1973 O O . ARG B 1 3 ? -9.942 -7.520 41.987 1.00 19.48 3 ARG B O 1
ATOM 1994 N N . MET B 1 4 ? -8.782 -7.448 43.914 1.00 21.71 4 MET B N 1
ATOM 1995 C CA A MET B 1 4 ? -9.955 -7.365 44.774 0.60 21.69 4 MET B CA 1
ATOM 1996 C CA B MET B 1 4 ? -9.986 -7.392 44.723 0.40 23.74 4 MET B CA 1
ATOM 1997 C C . MET B 1 4 ? -10.861 -6.180 44.436 1.00 21.02 4 MET B C 1
ATOM 1998 O O . MET B 1 4 ? -12.091 -6.254 44.575 1.00 21.21 4 MET B O 1
ATOM 2024 N N . ASP B 1 5 ? -10.257 -5.069 44.031 1.00 18.52 5 ASP B N 1
ATOM 2025 C CA . ASP B 1 5 ? -11.035 -3.853 43.806 1.00 18.35 5 ASP B CA 1
ATOM 2026 C C . ASP B 1 5 ? -11.431 -3.630 42.350 1.00 15.64 5 ASP B C 1
ATOM 2027 O O . ASP B 1 5 ? -11.984 -2.581 42.006 1.00 16.88 5 ASP B O 1
ATOM 2036 N N . CYS B 1 6 ? -11.168 -4.608 41.498 1.00 15.02 6 CYS B N 1
ATOM 2037 C CA . CYS B 1 6 ? -11.326 -4.423 40.063 1.00 13.27 6 CYS B CA 1
ATOM 2038 C C . CYS B 1 6 ? -12.693 -4.885 39.582 1.00 12.59 6 CYS B C 1
ATOM 2039 O O . CYS B 1 6 ? -13.036 -6.076 39.673 1.00 13.69 6 CYS B O 1
ATOM 2046 N N . ILE B 1 7 ? -13.459 -3.945 39.036 1.00 13.40 7 ILE B N 1
ATOM 2047 C CA . ILE B 1 7 ? -14.783 -4.272 38.573 1.00 13.49 7 ILE B CA 1
ATOM 2048 C C . ILE B 1 7 ? -14.789 -5.299 37.455 1.00 12.82 7 ILE B C 1
ATOM 2049 O O . ILE B 1 7 ? -15.721 -6.089 37.383 1.00 13.99 7 ILE B O 1
ATOM 2065 N N . PHE B 1 8 ? -13.780 -5.290 36.577 1.00 11.78 8 PHE B N 1
ATOM 2066 C CA . PHE B 1 8 ? -13.789 -6.251 35.489 1.00 11.68 8 PHE B CA 1
ATOM 2067 C C . PHE B 1 8 ? -13.285 -7.633 35.925 1.00 12.10 8 PHE B C 1
ATOM 2068 O O . PHE B 1 8 ? -13.716 -8.632 35.362 1.00 13.54 8 PHE B O 1
ATOM 2085 N N . CYS B 1 9 ? -12.414 -7.718 36.930 1.00 12.10 9 CYS B N 1
ATOM 2086 C CA . CYS B 1 9 ? -12.112 -9.021 37.511 1.00 13.28 9 CYS B CA 1
ATOM 2087 C C . CYS B 1 9 ? -13.376 -9.677 38.013 1.00 14.40 9 CYS B C 1
ATOM 2088 O O . CYS B 1 9 ? -13.608 -10.862 37.810 1.00 16.05 9 CYS B O 1
ATOM 2095 N N . LYS B 1 10 ? -14.188 -8.888 38.693 1.00 14.61 10 LYS B N 1
ATOM 2096 C CA A LYS B 1 10 ? -15.409 -9.388 39.299 0.60 15.98 10 LYS B CA 1
ATOM 2097 C CA B LYS B 1 10 ? -15.413 -9.385 39.298 0.40 16.15 10 LYS B CA 1
ATOM 2098 C C . LYS B 1 10 ? -16.494 -9.690 38.265 1.00 15.59 10 LYS B C 1
ATOM 2099 O O . LYS B 1 10 ? -17.238 -10.659 38.405 1.00 18.36 10 LYS B O 1
ATOM 2135 N N . ILE B 1 11 ? -16.594 -8.877 37.222 1.00 14.48 11 ILE B N 1
ATOM 2136 C CA . ILE B 1 11 ? -17.494 -9.241 36.145 1.00 14.75 11 ILE B CA 1
ATOM 2137 C C . ILE B 1 11 ? -16.998 -10.527 35.465 1.00 15.62 11 ILE B C 1
ATOM 2138 O O . ILE B 1 11 ? -17.783 -11.446 35.228 1.00 16.53 11 ILE B O 1
ATOM 2154 N N . ALA B 1 12 ? -15.698 -10.621 35.185 1.00 16.27 12 ALA B N 1
ATOM 2155 C CA . ALA B 1 12 ? -15.164 -11.748 34.437 1.00 17.70 12 ALA B CA 1
ATOM 2156 C C . ALA B 1 12 ? -15.307 -13.039 35.240 1.00 19.56 12 ALA B C 1
ATOM 2157 O O . ALA B 1 12 ? -15.465 -14.109 34.649 1.00 21.14 12 ALA B O 1
ATOM 2164 N N . ASN B 1 13 ? -15.260 -12.948 36.575 1.00 21.88 13 ASN B N 1
ATOM 2165 C CA . ASN B 1 13 ? -15.370 -14.132 37.436 1.00 25.84 13 ASN B CA 1
ATOM 2166 C C . ASN B 1 13 ? -16.783 -14.342 37.977 1.00 26.67 13 ASN B C 1
ATOM 2167 O O . ASN B 1 13 ? -17.018 -15.259 38.763 1.00 28.48 13 ASN B O 1
ATOM 2178 N N . GLY B 1 14 ? -17.719 -13.497 37.547 1.00 25.37 14 GLY B N 1
ATOM 2179 C CA . GLY B 1 14 ? -19.125 -13.663 37.881 1.00 26.60 14 GLY B CA 1
ATOM 2180 C C . GLY B 1 14 ? -19.578 -13.088 39.216 1.00 27.49 14 GLY B C 1
ATOM 2181 O O . GLY B 1 14 ? -20.712 -13.313 39.636 1.00 29.56 14 GLY B O 1
ATOM 2185 N N . GLU B 1 15 ? -18.718 -12.345 39.896 1.00 27.50 15 GLU B N 1
ATOM 2186 C CA . GLU B 1 15 ? -19.080 -11.802 41.205 1.00 27.17 15 GLU B CA 1
ATOM 2187 C C . GLU B 1 15 ? -19.859 -10.496 41.129 1.00 24.86 15 GLU B C 1
ATOM 2188 O O . GLU B 1 15 ? -20.423 -10.053 42.125 1.00 27.14 15 GLU B O 1
ATOM 2200 N N . ILE B 1 16 ? -19.839 -9.865 39.958 1.00 23.66 16 ILE B N 1
ATOM 2201 C CA . ILE B 1 16 ? -20.650 -8.683 39.676 1.00 22.95 16 ILE B CA 1
ATOM 2202 C C . ILE B 1 16 ? -21.451 -9.016 38.404 1.00 20.91 16 ILE B C 1
ATOM 2203 O O . ILE B 1 16 ? -20.874 -9.548 37.456 1.00 21.01 16 ILE B O 1
ATOM 2219 N N . PRO B 1 17 ? -22.777 -8.735 38.385 1.00 21.47 17 PRO B N 1
ATOM 2220 C CA . PRO B 1 17 ? -23.609 -9.083 37.219 1.00 20.79 17 PRO B CA 1
ATOM 2221 C C . PRO B 1 17 ? -23.226 -8.374 35.924 1.00 18.36 17 PRO B C 1
ATOM 2222 O O . PRO B 1 17 ? -22.739 -7.240 35.932 1.00 18.72 17 PRO B O 1
ATOM 2233 N N . SER B 1 18 ? -23.456 -9.069 34.818 1.00 17.07 18 SER B N 1
ATOM 2234 C CA . SER B 1 18 ? -23.298 -8.520 33.483 1.00 14.58 18 SER B CA 1
ATOM 2235 C C . SER B 1 18 ? -24.179 -9.291 32.504 1.00 14.79 18 SER B C 1
ATOM 2236 O O . SER B 1 18 ? -24.746 -10.312 32.859 1.00 17.67 18 SER B O 1
ATOM 2244 N N . THR B 1 19 ? -24.294 -8.793 31.278 1.00 13.07 19 THR B N 1
ATOM 2245 C CA . THR B 1 19 ? -24.981 -9.495 30.216 1.00 12.89 19 THR B CA 1
ATOM 2246 C C . THR B 1 19 ? -23.920 -10.085 29.298 1.00 12.55 19 THR B C 1
ATOM 2247 O O . THR B 1 19 ? -23.299 -9.381 28.495 1.00 12.75 19 THR B O 1
ATOM 2258 N N . LYS B 1 20 ? -23.687 -11.383 29.462 1.00 13.06 20 LYS B N 1
ATOM 2259 C CA . LYS B 1 20 ? -22.608 -12.073 28.778 1.00 13.19 20 LYS B CA 1
ATOM 2260 C C . LYS B 1 20 ? -22.986 -12.468 27.365 1.00 12.33 20 LYS B C 1
ATOM 2261 O O . LYS B 1 20 ? -24.092 -12.927 27.121 1.00 14.94 20 LYS B O 1
ATOM 2280 N N . VAL B 1 21 ? -22.049 -12.320 26.439 1.00 12.41 21 VAL B N 1
ATOM 2281 C CA . VAL B 1 21 ? -22.272 -12.757 25.066 1.00 13.96 21 VAL B CA 1
ATOM 2282 C C . VAL B 1 21 ? -21.349 -13.929 24.687 1.00 12.20 21 VAL B C 1
ATOM 2283 O O . VAL B 1 21 ? -21.689 -14.691 23.815 1.00 13.51 21 VAL B O 1
ATOM 2296 N N . TYR B 1 22 ? -20.215 -14.087 25.360 1.00 12.51 22 TYR B N 1
ATOM 2297 C CA A TYR B 1 22 ? -19.266 -15.190 25.065 0.50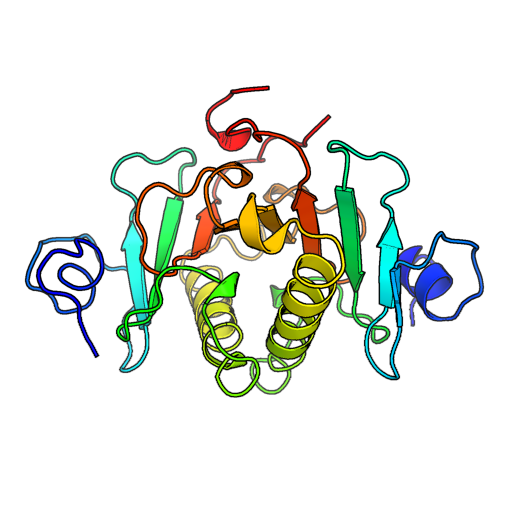 11.87 22 TYR B CA 1
ATOM 2298 C CA B TYR B 1 22 ? -19.304 -15.168 25.089 0.50 11.95 22 TYR B CA 1
ATOM 2299 C C . TYR B 1 22 ? -18.425 -15.428 26.316 1.00 12.05 22 TYR B C 1
ATOM 2300 O O . TYR B 1 22 ? -18.059 -14.469 27.014 1.00 14.19 22 TYR B O 1
ATOM 2334 N N . GLU B 1 23 ? -18.111 -16.691 26.605 1.00 12.04 23 GLU B N 1
ATOM 2335 C CA . GLU B 1 23 ? -17.192 -16.984 27.693 1.00 11.91 23 GLU B CA 1
ATOM 2336 C C . GLU B 1 23 ? -16.367 -18.228 27.389 1.00 13.04 23 GLU B C 1
ATOM 2337 O O . GLU B 1 23 ? -16.918 -19.223 26.929 1.00 14.32 23 GLU B O 1
ATOM 2349 N N . ASP B 1 24 ? -15.067 -18.179 27.658 1.00 11.83 24 ASP B N 1
ATOM 2350 C CA . ASP B 1 24 ? -14.251 -19.377 27.663 1.00 12.76 24 ASP B CA 1
ATOM 2351 C C . ASP B 1 24 ? -13.335 -19.286 28.873 1.00 12.61 24 ASP B C 1
ATOM 2352 O O . ASP B 1 24 ? -13.516 -18.438 29.753 1.00 13.25 24 ASP B O 1
ATOM 2361 N N . ASP B 1 25 ? -12.376 -20.189 28.963 1.00 13.95 25 ASP B N 1
ATOM 2362 C CA . ASP B 1 25 ? -11.530 -20.231 30.138 1.00 15.20 25 ASP B CA 1
ATOM 2363 C C . ASP B 1 25 ? -10.546 -19.061 30.253 1.00 14.33 25 ASP B C 1
ATOM 2364 O O . ASP B 1 25 ? -9.957 -18.847 31.319 1.00 16.95 25 ASP B O 1
ATOM 2373 N N . ARG B 1 26 ? -10.366 -18.305 29.169 1.00 12.58 26 ARG B N 1
ATOM 2374 C CA . ARG B 1 26 ? -9.417 -17.201 29.144 1.00 12.19 26 ARG B CA 1
ATOM 2375 C C . ARG B 1 26 ? -10.072 -15.807 29.078 1.00 11.50 26 ARG B C 1
ATOM 2376 O O . ARG B 1 26 ? -9.445 -14.836 29.497 1.00 12.34 26 ARG B O 1
ATOM 2397 N N . VAL B 1 27 ? -11.270 -15.706 28.494 1.00 11.96 27 VAL B N 1
ATOM 2398 C CA . VAL B 1 27 ? -11.889 -14.411 28.290 1.00 12.49 27 VAL B CA 1
ATOM 2399 C C . VAL B 1 27 ? -13.397 -14.449 28.547 1.00 13.01 27 VAL B C 1
ATOM 2400 O O . VAL B 1 27 ? -14.037 -15.491 28.471 1.00 14.28 27 VAL B O 1
ATOM 2413 N N . LEU B 1 28 ? -13.954 -13.275 28.848 1.00 11.98 28 LEU B N 1
ATOM 2414 C CA . LEU B 1 28 ? -15.387 -13.037 28.901 1.00 12.73 28 LEU B CA 1
ATOM 2415 C C . LEU B 1 28 ? -15.701 -11.837 27.999 1.00 10.41 28 LEU B C 1
ATOM 2416 O O . LEU B 1 28 ? -14.972 -10.849 28.022 1.00 11.96 28 LEU B O 1
ATOM 2432 N N . ALA B 1 29 ? -16.811 -11.907 27.265 1.00 10.14 29 ALA B N 1
ATOM 2433 C CA . ALA B 1 29 ? -17.326 -10.763 26.525 1.00 9.45 29 ALA B CA 1
ATOM 2434 C C . ALA B 1 29 ? -18.721 -10.436 27.040 1.00 9.95 29 ALA B C 1
ATOM 2435 O O . ALA B 1 29 ? -19.539 -11.353 27.240 1.00 11.17 29 ALA B O 1
ATOM 2442 N N . PHE B 1 30 ? -18.998 -9.156 27.260 1.00 9.87 30 PHE B N 1
ATOM 2443 C CA . PHE B 1 30 ? -20.249 -8.723 27.851 1.00 10.40 30 PHE B CA 1
ATOM 2444 C C . PHE B 1 30 ? -20.619 -7.343 27.324 1.00 9.89 30 PHE B C 1
ATOM 2445 O O . PHE B 1 30 ? -19.758 -6.595 26.875 1.00 9.90 30 PHE B O 1
ATOM 2462 N N . ASN B 1 31 ? -21.896 -6.978 27.381 1.00 10.67 31 ASN B N 1
ATOM 2463 C CA . ASN B 1 31 ? -22.322 -5.699 26.861 1.00 10.41 31 ASN B CA 1
ATOM 2464 C C . ASN B 1 31 ? -21.846 -4.560 27.755 1.00 10.34 31 ASN B C 1
ATOM 2465 O O . ASN B 1 31 ? -21.880 -4.638 28.984 1.00 11.02 31 ASN B O 1
ATOM 2476 N N . ASP B 1 32 ? -21.445 -3.474 27.122 1.00 10.13 32 ASP B N 1
ATOM 2477 C CA . ASP B 1 32 ? -21.070 -2.267 27.838 1.00 9.94 32 ASP B CA 1
ATOM 2478 C C . ASP B 1 32 ? -22.302 -1.626 28.493 1.00 10.25 32 ASP B C 1
ATOM 2479 O O . ASP B 1 32 ? -23.372 -1.585 27.882 1.00 11.90 32 ASP B O 1
ATOM 2488 N N . LEU B 1 33 ? -22.136 -1.109 29.711 1.00 10.88 33 LEU B N 1
ATOM 2489 C CA . LEU B 1 33 ? -23.196 -0.445 30.462 1.00 13.03 33 LEU B CA 1
ATOM 2490 C C . LEU B 1 33 ? -23.666 0.867 29.816 1.00 12.49 33 LEU B C 1
ATOM 2491 O O . LEU B 1 33 ? -24.813 1.275 30.006 1.00 14.23 33 LEU B O 1
ATOM 2507 N N . ASN B 1 34 ? -22.782 1.526 29.074 1.00 11.71 34 ASN B N 1
ATOM 2508 C CA . ASN B 1 34 ? -23.018 2.847 28.492 1.00 12.38 34 ASN B CA 1
ATOM 2509 C C . ASN B 1 34 ? -22.708 2.812 26.992 1.00 11.56 34 ASN B C 1
ATOM 2510 O O . ASN B 1 34 ? -21.741 3.406 26.521 1.00 12.33 34 ASN B O 1
ATOM 2521 N N . PRO B 1 35 ? -23.546 2.090 26.229 1.00 11.31 35 PRO B N 1
ATOM 2522 C CA . PRO B 1 35 ? -23.187 1.846 24.831 1.00 10.35 35 PRO B CA 1
ATOM 2523 C C . PRO B 1 35 ? -23.150 3.094 23.980 1.00 10.30 35 PRO B C 1
ATOM 2524 O O . PRO B 1 35 ? -24.044 3.936 24.071 1.00 12.23 35 PRO B O 1
ATOM 2535 N N . VAL B 1 36 ? -22.165 3.148 23.085 1.00 9.90 36 VAL B N 1
ATOM 2536 C CA . VAL B 1 36 ? -22.054 4.230 22.112 1.00 10.79 36 VAL B CA 1
ATOM 2537 C C . VAL B 1 36 ? -22.430 3.796 20.695 1.00 11.12 36 VAL B C 1
ATOM 2538 O O . VAL B 1 36 ? -22.383 4.613 19.760 1.00 13.15 36 VAL B O 1
ATOM 2551 N N . ALA B 1 37 ? -22.826 2.533 20.543 1.00 10.10 37 ALA B N 1
ATOM 2552 C CA . ALA B 1 37 ? -23.279 1.999 19.267 1.00 9.97 37 ALA B CA 1
ATOM 2553 C C . ALA B 1 37 ? -24.314 0.925 19.607 1.00 9.10 37 ALA B C 1
ATOM 2554 O O . ALA B 1 37 ? -24.381 0.464 20.745 1.00 9.66 37 ALA B O 1
ATOM 2561 N N . PRO B 1 38 ? -25.085 0.461 18.613 1.00 9.02 38 PRO B N 1
ATOM 2562 C CA . PRO B 1 38 ? -26.093 -0.557 18.935 1.00 8.99 38 PRO B CA 1
ATOM 2563 C C . PRO B 1 38 ? -25.488 -1.837 19.527 1.00 9.08 38 PRO B C 1
ATOM 2564 O O . PRO B 1 38 ? -26.049 -2.407 20.452 1.00 10.09 38 PRO B O 1
ATOM 2575 N N . TYR B 1 39 ? -24.360 -2.268 18.960 1.00 9.05 39 TYR B N 1
ATOM 2576 C CA A TYR B 1 39 ? -23.505 -3.248 19.612 0.50 9.29 39 TYR B CA 1
ATOM 2577 C CA B TYR B 1 39 ? -23.500 -3.261 19.592 0.50 9.07 39 TYR B CA 1
ATOM 2578 C C . TYR B 1 39 ? -22.329 -2.505 20.219 1.00 8.81 39 TYR B C 1
ATOM 2579 O O . TYR B 1 39 ? -21.594 -1.800 19.519 1.00 9.10 39 TYR B O 1
ATOM 2613 N N . HIS B 1 40 ? -22.146 -2.697 21.517 1.00 8.49 40 HIS B N 1
ATOM 2614 C CA . HIS B 1 40 ? -20.987 -2.171 22.224 1.00 8.35 40 HIS B CA 1
ATOM 2615 C C . HIS B 1 40 ? -20.643 -3.244 23.250 1.00 8.23 40 HIS B C 1
ATOM 2616 O O . HIS B 1 40 ? -21.290 -3.363 24.297 1.00 9.16 40 HIS B O 1
ATOM 2631 N N . ILE B 1 41 ? -19.672 -4.087 22.878 1.00 8.19 41 ILE B N 1
ATOM 2632 C CA . ILE B 1 41 ? -19.328 -5.280 23.628 1.00 8.47 41 ILE B CA 1
ATOM 2633 C C . ILE B 1 41 ? -17.891 -5.119 24.116 1.00 8.39 41 ILE B C 1
ATOM 2634 O O . ILE B 1 41 ? -17.026 -4.681 23.369 1.00 10.77 41 ILE B O 1
ATOM 2650 N N . LEU B 1 42 ? -17.648 -5.464 25.378 1.00 8.41 42 LEU B N 1
ATOM 2651 C CA . LEU B 1 42 ? -16.314 -5.483 25.956 1.00 8.51 42 LEU B CA 1
ATOM 2652 C C . LEU B 1 42 ? -15.818 -6.918 25.995 1.00 8.34 42 LEU B C 1
ATOM 2653 O O . LEU B 1 42 ? -16.528 -7.815 26.440 1.00 9.45 42 LEU B O 1
ATOM 2669 N N . VAL B 1 43 ? -14.574 -7.118 25.555 1.00 8.50 43 VAL B N 1
ATOM 2670 C CA . VAL B 1 43 ? -13.911 -8.422 25.636 1.00 8.95 43 VAL B CA 1
ATOM 2671 C C . VAL B 1 43 ? -12.730 -8.278 26.592 1.00 8.74 43 VAL B C 1
ATOM 2672 O O . VAL B 1 43 ? -11.856 -7.416 26.381 1.00 9.16 43 VAL B O 1
ATOM 2685 N N . VAL B 1 44 ? -12.716 -9.080 27.661 1.00 9.46 44 VAL B N 1
ATOM 2686 C CA . VAL B 1 44 ? -11.699 -8.953 28.695 1.00 10.57 44 VAL B CA 1
ATOM 2687 C C . VAL B 1 44 ? -11.068 -10.302 28.989 1.00 10.86 44 VAL B C 1
ATOM 2688 O O . VAL B 1 44 ? -11.731 -11.326 28.942 1.00 12.36 44 VAL B O 1
ATOM 2701 N N . PRO B 1 45 ? -9.790 -10.317 29.340 1.00 10.32 45 PRO B N 1
ATOM 2702 C CA . PRO B 1 45 ? -9.232 -11.539 29.901 1.00 11.18 45 PRO B CA 1
ATOM 2703 C C . PRO B 1 45 ? -9.734 -11.755 31.306 1.00 11.07 45 PRO B C 1
ATOM 2704 O O . PRO B 1 45 ? -10.005 -10.811 32.046 1.00 12.01 45 PRO B O 1
ATOM 2715 N N . LYS B 1 46 ? -9.802 -13.021 31.713 1.00 11.61 46 LYS B N 1
ATOM 2716 C CA . LYS B 1 46 ? -10.075 -13.349 33.100 1.00 13.48 46 LYS B CA 1
ATOM 2717 C C . LYS B 1 46 ? -8.880 -13.049 34.009 1.00 15.23 46 LYS B C 1
ATOM 2718 O O . LYS B 1 46 ? -9.055 -12.705 35.180 1.00 20.02 46 LYS B O 1
ATOM 2737 N N . LYS B 1 47 ? -7.671 -13.147 33.468 1.00 14.10 47 LYS B N 1
ATOM 2738 C CA . LYS B 1 47 ? -6.469 -12.702 34.161 1.00 14.43 47 LYS B CA 1
ATOM 2739 C C . LYS B 1 47 ? -6.410 -11.187 34.115 1.00 13.12 47 LYS B C 1
ATOM 2740 O O . LYS B 1 47 ? -6.644 -10.583 33.085 1.00 15.85 47 LYS B O 1
ATOM 2759 N N . HIS B 1 48 ? -6.052 -10.591 35.242 1.00 12.17 48 HIS B N 1
ATOM 2760 C CA . HIS B 1 48 ? -5.925 -9.151 35.322 1.00 11.48 48 HIS B CA 1
ATOM 2761 C C . HIS B 1 48 ? -4.592 -8.668 34.749 1.00 10.90 48 HIS B C 1
ATOM 2762 O O . HIS B 1 48 ? -3.529 -9.100 35.182 1.00 12.87 48 HIS B O 1
ATOM 2776 N N . TYR B 1 49 ? -4.688 -7.756 33.791 1.00 10.46 49 TYR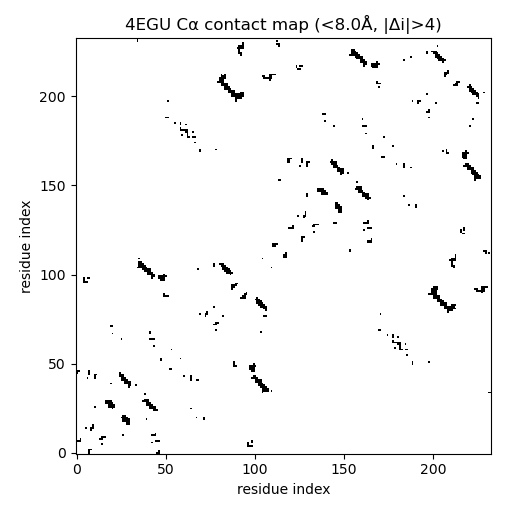 B N 1
ATOM 2777 C CA . TYR B 1 49 ? -3.597 -6.897 33.359 1.00 10.19 49 TYR B CA 1
ATOM 2778 C C . TYR B 1 49 ? -4.127 -5.470 33.459 1.00 9.87 49 TYR B C 1
ATOM 2779 O O . TYR B 1 49 ? -5.278 -5.222 33.085 1.00 10.31 49 TYR B O 1
ATOM 2797 N N . ASP B 1 50 ? -3.317 -4.532 33.943 1.00 10.08 50 ASP B N 1
ATOM 2798 C CA . ASP B 1 50 ? -3.814 -3.167 34.134 1.00 10.67 50 ASP B CA 1
ATOM 2799 C C . ASP B 1 50 ? -4.183 -2.490 32.813 1.00 9.95 50 ASP B C 1
ATOM 2800 O O . ASP B 1 50 ? -5.088 -1.675 32.788 1.00 11.04 50 ASP B O 1
ATOM 2809 N N . SER B 1 51 ? -3.432 -2.788 31.752 1.00 9.84 51 SER B N 1
ATOM 2810 C CA . SER B 1 51 ? -3.554 -2.116 30.471 1.00 9.49 51 SER B CA 1
ATOM 2811 C C . SER B 1 51 ? -2.667 -2.848 29.467 1.00 9.03 51 SER B C 1
ATOM 2812 O O . SER B 1 51 ? -1.865 -3.694 29.838 1.00 9.74 51 SER B O 1
ATOM 2820 N N . LEU B 1 52 ? -2.804 -2.488 28.187 1.00 8.52 52 LEU B N 1
ATOM 2821 C CA . LEU B 1 52 ? -2.028 -3.107 27.135 1.00 8.57 52 LEU B CA 1
ATOM 2822 C C . LEU B 1 52 ? -0.527 -2.963 27.378 1.00 8.42 52 LEU B C 1
ATOM 2823 O O . LEU B 1 52 ? 0.238 -3.892 27.165 1.00 8.88 52 LEU B O 1
ATOM 2839 N N . ILE B 1 53 ? -0.095 -1.783 27.809 1.00 9.09 53 ILE B N 1
ATOM 2840 C CA . ILE B 1 53 ? 1.318 -1.507 27.930 1.00 10.08 53 ILE B CA 1
ATOM 2841 C C . ILE B 1 53 ? 1.926 -2.287 29.078 1.00 11.14 53 ILE B C 1
ATOM 2842 O O . ILE B 1 53 ? 3.148 -2.407 29.143 1.00 13.18 53 ILE B O 1
ATOM 2858 N N . ASP B 1 54 ? 1.093 -2.821 29.972 1.00 11.23 54 ASP B N 1
ATOM 2859 C CA . ASP B 1 54 ? 1.538 -3.648 31.085 1.00 12.88 54 ASP B CA 1
ATOM 2860 C C . ASP B 1 54 ? 1.573 -5.158 30.771 1.00 13.56 54 ASP B C 1
ATOM 2861 O O . ASP B 1 54 ? 1.999 -5.932 31.626 1.00 18.55 54 ASP B O 1
ATOM 2870 N N . ILE B 1 55 ? 1.167 -5.586 29.571 1.00 10.35 55 ILE B N 1
ATOM 2871 C CA . ILE B 1 55 ? 1.276 -6.997 29.188 1.00 10.50 55 ILE B CA 1
ATOM 2872 C C . ILE B 1 55 ? 2.720 -7.241 28.720 1.00 9.90 55 ILE B C 1
ATOM 2873 O O . ILE B 1 55 ? 3.155 -6.614 27.759 1.00 10.11 55 ILE B O 1
ATOM 2889 N N . PRO B 1 56 ? 3.462 -8.152 29.359 1.00 10.90 56 PRO B N 1
ATOM 2890 C CA . PRO B 1 56 ? 4.799 -8.439 28.839 1.00 11.34 56 PRO B CA 1
ATOM 2891 C C . PRO B 1 56 ? 4.726 -8.977 27.409 1.00 10.43 56 PRO B C 1
ATOM 2892 O O . PRO B 1 56 ? 3.772 -9.689 27.051 1.00 10.21 56 PRO B O 1
ATOM 2903 N N . ASP B 1 57 ? 5.750 -8.701 26.606 1.00 10.76 57 ASP B N 1
ATOM 2904 C CA . ASP B 1 57 ? 5.796 -9.226 25.256 1.00 11.02 57 ASP B CA 1
ATOM 2905 C C . ASP B 1 57 ? 5.534 -10.726 25.246 1.00 11.29 57 ASP B C 1
ATOM 2906 O O . ASP B 1 57 ? 4.820 -11.196 24.379 1.00 11.66 57 ASP B O 1
ATOM 2915 N N . LYS B 1 58 ? 6.114 -11.464 26.195 1.00 11.09 58 LYS B N 1
ATOM 2916 C CA A LYS B 1 58 ? 5.994 -12.918 26.211 0.50 11.49 58 LYS B CA 1
ATOM 2917 C CA B LYS B 1 58 ? 5.996 -12.918 26.228 0.50 11.99 58 LYS B CA 1
ATOM 2918 C C . LYS B 1 58 ? 4.568 -13.417 26.444 1.00 11.80 58 LYS B C 1
ATOM 2919 O O . LYS B 1 58 ? 4.283 -14.598 26.204 1.00 13.35 58 LYS B O 1
ATOM 2955 N N . GLU B 1 59 ? 3.669 -12.534 26.895 1.00 10.79 59 GLU B N 1
ATOM 2956 C CA . GLU B 1 59 ? 2.279 -12.866 27.222 1.00 11.07 59 GLU B CA 1
ATOM 2957 C C . GLU B 1 59 ? 1.287 -12.259 26.241 1.00 10.43 59 GLU B C 1
ATOM 2958 O O . GLU B 1 59 ? 0.067 -12.393 26.423 1.00 10.88 59 GLU B O 1
ATOM 2970 N N . MET B 1 60 ? 1.783 -11.602 25.190 1.00 10.52 60 MET B N 1
ATOM 2971 C CA . MET B 1 60 ? 0.913 -10.815 24.314 1.00 10.36 60 MET B CA 1
ATOM 2972 C C . MET B 1 60 ? -0.104 -11.655 23.537 1.00 10.51 60 MET B C 1
ATOM 2973 O O . MET B 1 60 ? -1.069 -11.105 23.018 1.00 10.85 60 MET B O 1
ATOM 2987 N N . ASP B 1 61 ? 0.046 -12.991 23.461 1.00 10.91 61 ASP B N 1
ATOM 2988 C CA . ASP B 1 61 ? -0.957 -13.786 22.751 1.00 11.50 61 ASP B CA 1
ATOM 2989 C C . ASP B 1 61 ? -2.378 -13.776 23.363 1.00 9.99 61 ASP B C 1
ATOM 2990 O O . ASP B 1 61 ? -3.349 -14.174 22.698 1.00 11.34 61 ASP B O 1
ATOM 2999 N N . ILE B 1 62 ? -2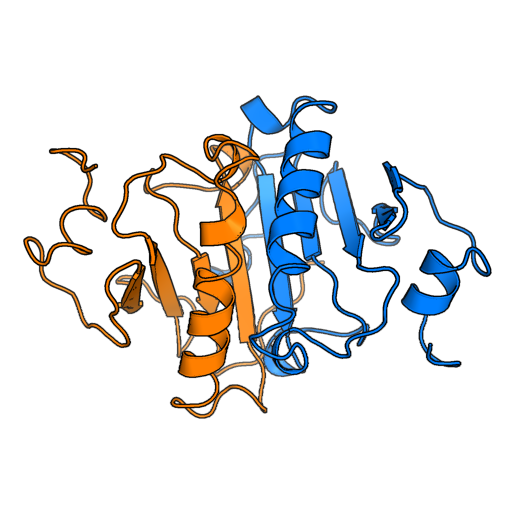.552 -13.267 24.579 1.00 9.96 62 ILE B N 1
ATOM 3000 C CA . ILE B 1 62 ? -3.909 -12.996 25.055 1.00 9.43 62 ILE B CA 1
ATOM 3001 C C . ILE B 1 62 ? -4.665 -12.087 24.081 1.00 8.91 62 ILE B C 1
ATOM 3002 O O . ILE B 1 62 ? -5.875 -12.238 23.894 1.00 10.20 62 ILE B O 1
ATOM 3018 N N . VAL B 1 63 ? -3.956 -11.165 23.433 1.00 9.29 63 VAL B N 1
ATOM 3019 C CA . VAL B 1 63 ? -4.604 -10.245 22.487 1.00 9.15 63 VAL B CA 1
ATOM 3020 C C . VAL B 1 63 ? -5.036 -10.997 21.224 1.00 8.85 63 VAL B C 1
ATOM 3021 O O . VAL B 1 63 ? -6.113 -10.737 20.681 1.00 9.90 63 VAL B O 1
ATOM 3034 N N . SER B 1 64 ? -4.260 -11.954 20.746 1.00 10.06 64 SER B N 1
ATOM 3035 C CA A SER B 1 64 ? -4.716 -12.784 19.627 0.50 10.34 64 SER B CA 1
ATOM 3036 C CA B SER B 1 64 ? -4.666 -12.788 19.627 0.50 10.92 64 SER B CA 1
ATOM 3037 C C . SER B 1 64 ? -5.939 -13.586 19.992 1.00 9.94 64 SER B C 1
ATOM 3038 O O . SER B 1 64 ? -6.875 -13.693 19.193 1.00 10.81 64 SER B O 1
ATOM 3052 N N . HIS B 1 65 ? -5.956 -14.162 21.195 1.00 10.16 65 HIS B N 1
ATOM 3053 C CA . HIS B 1 65 ? -7.129 -14.897 21.614 1.00 10.16 65 HIS B CA 1
ATOM 3054 C C . HIS B 1 65 ? -8.361 -14.013 21.697 1.00 9.84 65 HIS B C 1
ATOM 3055 O O . HIS B 1 65 ? -9.481 -14.420 21.230 1.00 10.04 65 HIS B O 1
ATOM 3070 N N . ILE B 1 66 ? -8.181 -12.807 22.207 1.00 9.34 66 ILE B N 1
ATOM 3071 C CA . ILE B 1 66 ? -9.269 -11.866 22.210 1.00 9.40 66 ILE B CA 1
ATOM 3072 C C . ILE B 1 66 ? -9.794 -11.657 20.802 1.00 8.72 66 ILE B C 1
ATOM 3073 O O . ILE B 1 66 ? -10.992 -11.574 20.608 1.00 8.79 66 ILE B O 1
ATOM 3089 N N . HIS B 1 67 ? -8.904 -11.542 19.819 1.00 8.84 67 HIS B N 1
ATOM 3090 C CA . HIS B 1 67 ? -9.329 -11.332 18.446 1.00 8.71 67 HIS B CA 1
ATOM 3091 C C . HIS B 1 67 ? -10.029 -12.549 17.805 1.00 8.36 67 HIS B C 1
ATOM 3092 O O . HIS B 1 67 ? -10.967 -12.360 17.036 1.00 8.73 67 HIS B O 1
ATOM 3107 N N . VAL B 1 68 ? -9.609 -13.770 18.119 1.00 9.04 68 VAL B N 1
ATOM 3108 C CA . VAL B 1 68 ? -10.380 -14.930 17.688 1.00 9.39 68 VAL B CA 1
ATOM 3109 C C . VAL B 1 68 ? -11.819 -14.825 18.216 1.00 9.06 68 VAL B C 1
ATOM 3110 O O . VAL B 1 68 ? -12.791 -15.078 17.484 1.00 9.40 68 VAL B O 1
ATOM 3123 N N . VAL B 1 69 ? -11.962 -14.440 19.474 1.00 9.01 69 VAL B N 1
ATOM 3124 C CA . VAL B 1 69 ? -13.274 -14.277 20.089 1.00 8.93 69 VAL B CA 1
ATOM 3125 C C . VAL B 1 69 ? -14.064 -13.129 19.441 1.00 8.66 69 VAL B C 1
ATOM 3126 O O . VAL B 1 69 ? -15.274 -13.289 19.188 1.00 9.03 69 VAL B O 1
ATOM 3139 N N . ILE B 1 70 ? -13.423 -12.001 19.164 1.00 8.26 70 ILE B N 1
ATOM 3140 C CA . ILE B 1 70 ? -14.096 -10.914 18.471 1.00 8.53 70 ILE B CA 1
ATOM 3141 C C . ILE B 1 70 ? -14.709 -11.417 17.157 1.00 8.54 70 ILE B C 1
ATOM 3142 O O . ILE B 1 70 ? -15.872 -11.135 16.854 1.00 8.99 70 ILE B O 1
ATOM 3158 N N . ASN B 1 71 ? -13.942 -12.168 16.378 1.00 8.55 71 ASN B N 1
ATOM 3159 C CA . ASN B 1 71 ? -14.449 -12.667 15.104 1.00 8.99 71 ASN B CA 1
ATOM 3160 C C . ASN B 1 71 ? -15.604 -13.628 15.296 1.00 9.09 71 ASN B C 1
ATOM 3161 O O . ASN B 1 71 ? -16.569 -13.600 14.521 1.00 10.01 71 ASN B O 1
ATOM 3172 N N . LYS B 1 72 ? -15.522 -14.472 16.323 1.00 8.91 72 LYS B N 1
ATOM 3173 C CA . LYS B 1 72 ? -16.636 -15.387 16.623 1.00 9.48 72 LYS B CA 1
ATOM 3174 C C . LYS B 1 72 ? -17.907 -14.614 16.952 1.00 9.74 72 LYS B C 1
ATOM 3175 O O . LYS B 1 72 ? -18.996 -14.996 1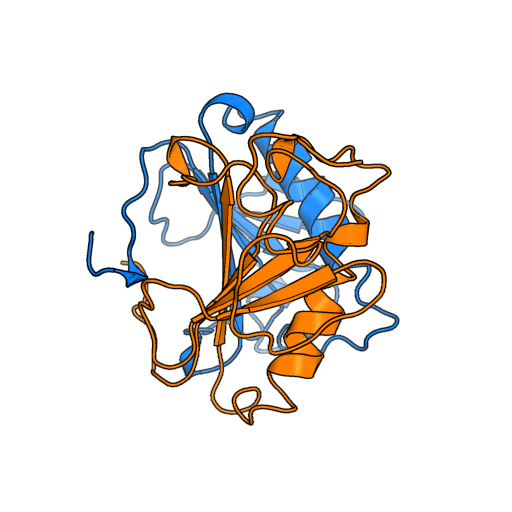6.525 1.00 10.94 72 LYS B O 1
ATOM 3194 N N . ILE B 1 73 ? -17.778 -13.562 17.755 1.00 9.18 73 ILE B N 1
ATOM 3195 C CA . ILE B 1 73 ? -18.935 -12.760 18.158 1.00 9.87 73 ILE B CA 1
ATOM 3196 C C . ILE B 1 73 ? -19.528 -12.052 16.942 1.00 9.98 73 ILE B C 1
ATOM 3197 O O . ILE B 1 73 ? -20.750 -12.053 16.743 1.00 10.91 73 ILE B O 1
ATOM 3213 N N . ALA B 1 74 ? -18.682 -11.444 16.124 1.00 9.92 74 ALA B N 1
ATOM 3214 C CA . ALA B 1 74 ? -19.177 -10.735 14.951 1.00 10.12 74 ALA B CA 1
ATOM 3215 C C . ALA B 1 74 ? -19.984 -11.671 14.050 1.00 9.99 74 ALA B C 1
ATOM 3216 O O . ALA B 1 74 ? -21.050 -11.302 13.547 1.00 11.56 74 ALA B O 1
ATOM 3223 N N . LYS B 1 75 ? -19.488 -12.881 13.830 1.00 10.51 75 LYS B N 1
ATOM 3224 C CA A LYS B 1 75 ? -20.186 -13.832 12.975 0.50 11.85 75 LYS B CA 1
ATOM 3225 C CA B LYS B 1 75 ? -20.173 -13.828 12.970 0.50 11.98 75 LYS B CA 1
ATOM 3226 C C . LYS B 1 75 ? -21.486 -14.270 13.613 1.00 12.37 75 LYS B C 1
ATOM 3227 O O . LYS B 1 75 ? -22.523 -14.309 12.960 1.00 14.04 75 LYS B O 1
ATOM 3263 N N . GLU B 1 76 ? -21.455 -14.616 14.893 1.00 11.99 76 GLU B N 1
ATOM 3264 C CA . GLU B 1 76 ? -22.661 -15.105 15.559 1.00 13.11 76 GLU B CA 1
ATOM 3265 C C . GLU B 1 76 ? -23.765 -14.049 15.606 1.00 13.67 76 GLU B C 1
ATOM 3266 O O . GLU B 1 76 ? -24.928 -14.367 15.423 1.00 15.34 76 GLU B O 1
ATOM 3278 N N . LYS B 1 77 ? -23.381 -12.806 15.850 1.00 12.64 77 LYS B N 1
ATOM 3279 C CA . LYS B 1 77 ? -24.331 -11.699 15.947 1.00 13.21 77 LYS B CA 1
ATOM 3280 C C . LYS B 1 77 ? -24.682 -11.053 14.607 1.00 14.33 77 LYS B C 1
ATOM 3281 O O . LYS B 1 77 ? -25.503 -10.136 14.527 1.00 18.47 77 LYS B O 1
ATOM 3300 N N . GLY B 1 78 ? -24.053 -11.513 13.544 1.00 12.14 78 GLY B N 1
ATOM 3301 C CA . GLY B 1 78 ? -24.427 -11.045 12.233 1.00 11.93 78 GLY B CA 1
ATOM 3302 C C . GLY B 1 78 ? -23.994 -9.634 11.884 1.00 11.28 78 GLY B C 1
ATOM 3303 O O . GLY B 1 78 ? -24.682 -8.973 11.101 1.00 12.21 78 GLY B O 1
ATOM 3307 N N . PHE B 1 79 ? -22.856 -9.194 12.437 1.00 10.55 79 PHE B N 1
ATOM 3308 C CA . PHE B 1 79 ? -22.288 -7.909 12.089 1.00 10.47 79 PHE B CA 1
ATOM 3309 C C . PHE B 1 79 ? -20.916 -7.999 11.442 1.00 10.91 79 PHE B C 1
ATOM 3310 O O . PHE B 1 79 ? -20.258 -6.992 11.206 1.00 11.34 79 PHE B O 1
ATOM 3327 N N . ASP B 1 80 ? -20.487 -9.207 11.097 1.00 10.95 80 ASP B N 1
ATOM 3328 C CA . ASP B 1 80 ? -19.197 -9.359 10.438 1.00 11.98 80 ASP B CA 1
ATOM 3329 C C . ASP B 1 80 ? -19.178 -8.741 9.030 1.00 12.09 80 ASP B C 1
ATOM 3330 O O . ASP B 1 80 ? -18.175 -8.157 8.631 1.00 14.24 80 ASP B O 1
ATOM 3339 N N . GLN B 1 81 ? -20.275 -8.891 8.278 1.00 11.70 81 GLN B N 1
ATOM 3340 C CA . GLN B 1 81 ? -20.327 -8.392 6.910 1.00 12.56 81 GLN B CA 1
ATOM 3341 C C . GLN B 1 81 ? -20.678 -6.913 6.827 1.00 12.21 81 GLN B C 1
ATOM 3342 O O . GLN B 1 81 ? -20.239 -6.222 5.912 1.00 14.19 81 GLN B O 1
ATOM 3356 N N . THR B 1 82 ? -21.480 -6.419 7.771 1.00 10.63 82 THR B N 1
ATOM 3357 C CA . THR B 1 82 ? -21.747 -4.993 7.838 1.00 10.35 82 THR B CA 1
ATOM 3358 C C . THR B 1 82 ? -20.497 -4.220 8.284 1.00 11.12 82 THR B C 1
ATOM 3359 O O . THR B 1 82 ? -20.167 -3.212 7.689 1.00 15.02 82 THR B O 1
ATOM 3370 N N . GLY B 1 83 ? -19.819 -4.722 9.310 1.00 10.30 83 GLY B N 1
ATOM 3371 C CA . GLY B 1 83 ? -18.540 -4.191 9.754 1.00 10.22 83 GLY B CA 1
ATOM 3372 C C . GLY B 1 83 ? -18.561 -3.720 11.193 1.00 9.62 83 GLY B C 1
ATOM 3373 O O . GLY B 1 83 ? -19.611 -3.540 11.802 1.00 10.38 83 GLY B O 1
ATOM 3377 N N . PHE B 1 84 ? -17.372 -3.490 11.739 1.00 9.21 84 PHE B N 1
ATOM 3378 C CA . PHE B 1 84 ? -17.249 -3.179 13.147 1.00 8.61 84 PHE B CA 1
ATOM 3379 C C . PHE B 1 84 ? -15.901 -2.526 13.409 1.00 8.25 84 PHE B C 1
ATOM 3380 O O . PHE B 1 84 ? -15.014 -2.575 12.564 1.00 9.31 84 PHE B O 1
ATOM 3397 N N . ARG B 1 85 ? -15.779 -1.937 14.591 1.00 7.91 85 ARG B N 1
ATOM 3398 C CA . ARG B 1 85 ? -14.540 -1.290 15.034 1.00 7.84 85 ARG B CA 1
ATOM 3399 C C . ARG B 1 85 ? -14.093 -1.913 16.342 1.00 7.30 85 ARG B C 1
ATOM 3400 O O . ARG B 1 85 ? -14.910 -2.209 17.210 1.00 8.72 85 ARG B O 1
ATOM 3421 N N . VAL B 1 86 ? -12.785 -2.070 16.483 1.00 7.08 86 VAL B N 1
ATOM 3422 C CA . VAL B 1 86 ? -12.161 -2.628 17.686 1.00 7.08 86 VAL B CA 1
ATOM 3423 C C . VAL B 1 86 ? -11.251 -1.542 18.274 1.00 6.88 86 VAL B C 1
ATOM 3424 O O . VAL B 1 86 ? -10.416 -0.984 17.559 1.00 7.62 86 VAL B O 1
ATOM 3437 N N . ILE B 1 87 ? -11.408 -1.261 19.563 1.00 7.03 87 ILE B N 1
ATOM 3438 C CA . ILE B 1 87 ? -10.647 -0.203 20.232 1.00 6.82 87 ILE B CA 1
ATOM 3439 C C . ILE B 1 87 ? -10.063 -0.693 21.538 1.00 6.94 87 ILE B C 1
ATOM 3440 O O . ILE B 1 87 ? -10.758 -1.303 22.355 1.00 7.76 87 ILE B O 1
ATOM 3456 N N . ASN B 1 88 ? -8.786 -0.363 21.763 1.00 6.87 88 ASN B N 1
ATOM 3457 C CA . ASN B 1 88 ? -8.191 -0.424 23.083 1.00 6.86 88 ASN B CA 1
ATOM 3458 C C . ASN B 1 88 ? -7.739 0.982 23.494 1.00 7.27 88 ASN B C 1
ATOM 3459 O O . ASN B 1 88 ? -7.027 1.645 22.745 1.00 7.67 88 ASN B O 1
ATOM 3470 N N . ASN B 1 89 ? -8.192 1.393 24.675 1.00 7.64 89 ASN B N 1
ATOM 3471 C CA . ASN B 1 89 ? -7.787 2.655 25.299 1.00 8.05 89 ASN B CA 1
ATOM 3472 C C . ASN B 1 89 ? -6.750 2.355 26.373 1.00 8.35 89 ASN B C 1
ATOM 3473 O O . ASN B 1 89 ? -7.055 1.655 27.344 1.00 9.47 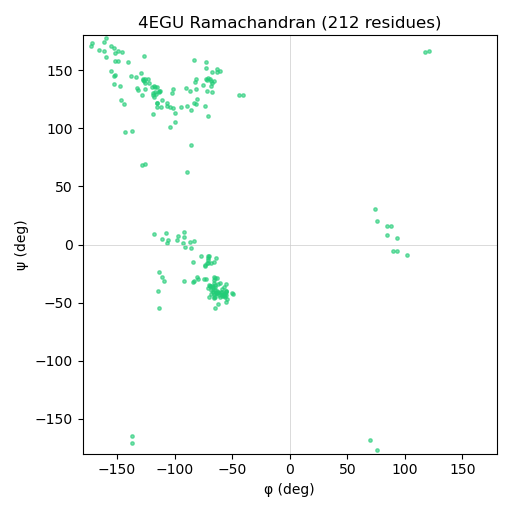89 ASN B O 1
ATOM 3484 N N . CYS B 1 90 ? -5.538 2.879 26.210 1.00 8.53 90 CYS B N 1
ATOM 3485 C CA . CYS B 1 90 ? -4.460 2.589 27.139 1.00 8.72 90 CYS B CA 1
ATOM 3486 C C . CYS B 1 90 ? -4.022 3.864 27.883 1.00 8.65 90 CYS B C 1
ATOM 3487 O O . CYS B 1 90 ? -3.550 4.835 27.276 1.00 9.55 90 CYS B O 1
ATOM 3495 N N . GLY B 1 91 ? -4.161 3.863 29.201 1.00 8.80 91 GLY B N 1
ATOM 3496 C CA . GLY B 1 91 ? -3.658 4.963 29.998 1.00 9.34 91 GLY B CA 1
ATOM 3497 C C . GLY B 1 91 ? -4.438 6.248 29.819 1.00 8.94 91 GLY B C 1
ATOM 3498 O O . GLY B 1 91 ? -5.536 6.316 29.251 1.00 9.80 91 GLY B O 1
ATOM 3502 N N . SER B 1 92 ? -3.838 7.311 30.352 1.00 10.05 92 SER B N 1
ATOM 3503 C CA . SER B 1 92 ? -4.538 8.574 30.511 1.00 11.12 92 SER B CA 1
ATOM 3504 C C . SER B 1 92 ? -4.905 9.187 29.172 1.00 10.27 92 SER B C 1
ATOM 3505 O O . SER B 1 92 ? -6.069 9.505 28.913 1.00 11.24 92 SER B O 1
ATOM 3513 N N . ASP B 1 93 ? -3.927 9.362 28.298 1.00 9.68 93 ASP B N 1
ATOM 3514 C CA . ASP B 1 93 ? -4.207 9.977 27.012 1.00 10.06 93 ASP B CA 1
ATOM 3515 C C . ASP B 1 93 ? -5.130 9.113 26.153 1.00 9.21 93 ASP B C 1
ATOM 3516 O O . ASP B 1 93 ? -5.864 9.621 25.319 1.00 10.50 93 ASP B O 1
ATOM 3525 N N . GLY B 1 94 ? -5.071 7.799 26.347 1.00 9.04 94 GLY B N 1
ATOM 3526 C CA . GLY B 1 94 ? -5.946 6.900 25.612 1.00 9.58 94 GLY B CA 1
ATOM 3527 C C . GLY B 1 94 ? -7.386 6.949 26.052 1.00 10.00 94 GLY B C 1
ATOM 3528 O O . GLY B 1 94 ? -8.243 6.416 25.354 1.00 11.98 94 GLY B O 1
ATOM 3532 N N . GLY B 1 95 ? -7.657 7.519 27.223 1.00 10.31 95 GLY B N 1
ATOM 3533 C CA . GLY B 1 95 ? -9.002 7.578 27.742 1.00 11.32 95 GLY B CA 1
ATOM 3534 C C . GLY B 1 95 ? -9.412 6.376 28.564 1.00 10.23 95 GLY B C 1
ATOM 3535 O O . GLY B 1 95 ? -10.584 6.179 28.801 1.00 12.30 95 GLY B O 1
ATOM 3539 N N . GLN B 1 96 ? -8.458 5.567 29.012 1.00 9.33 96 GLN B N 1
ATOM 3540 C CA . GLN B 1 96 ? -8.778 4.404 29.818 1.00 9.19 96 GLN B CA 1
ATOM 3541 C C . GLN B 1 96 ? -9.330 4.833 31.177 1.00 10.09 96 GLN B C 1
ATOM 3542 O O . GLN B 1 96 ? -8.751 5.696 31.841 1.00 13.87 96 GLN B O 1
ATOM 3556 N N . GLU B 1 97 ? -10.441 4.243 31.574 1.00 9.65 97 GLU B N 1
ATOM 3557 C CA . GLU B 1 97 ? -11.082 4.518 32.853 1.00 11.15 97 GLU B CA 1
ATOM 3558 C C . GLU B 1 97 ? -11.050 3.303 33.777 1.00 11.39 97 GLU B C 1
ATOM 3559 O O . GLU B 1 97 ? -10.865 3.445 34.991 1.00 18.08 97 GLU B O 1
ATOM 3571 N N . VAL B 1 98 ? -11.257 2.119 33.226 1.00 9.92 98 VAL B N 1
ATOM 3572 C CA . VAL B 1 98 ? -11.221 0.894 34.005 1.00 10.12 98 VAL B CA 1
ATOM 3573 C C . VAL B 1 98 ? -9.908 0.199 33.707 1.00 9.56 98 VAL B C 1
ATOM 3574 O O . VAL B 1 98 ? -9.625 -0.168 32.557 1.00 9.58 98 VAL B O 1
ATOM 3587 N N . LYS B 1 99 ? -9.088 0.029 34.740 1.00 10.53 99 LYS B N 1
ATOM 3588 C CA . LYS B 1 99 ? -7.713 -0.446 34.600 1.00 11.27 99 LYS B CA 1
ATOM 3589 C C . LYS B 1 99 ? -7.649 -1.971 34.661 1.00 9.93 99 LYS B C 1
ATOM 3590 O O . LYS B 1 99 ? -6.987 -2.565 35.513 1.00 11.11 99 LYS B O 1
ATOM 3609 N N . HIS B 1 100 ? -8.309 -2.591 33.694 1.00 9.69 100 HIS B N 1
ATOM 3610 C CA . HIS B 1 100 ? -8.254 -4.031 33.446 1.00 9.19 100 HIS B CA 1
ATOM 3611 C C . HIS B 1 100 ? -8.389 -4.157 31.941 1.00 9.06 100 HIS B C 1
ATOM 3612 O O . HIS B 1 100 ? -9.381 -3.686 31.383 1.00 9.30 100 HIS B O 1
ATOM 3626 N N . LEU B 1 101 ? -7.433 -4.820 31.288 1.00 8.69 101 LEU B N 1
ATOM 3627 C CA . LEU B 1 101 ? -7.403 -4.923 29.828 1.00 8.43 101 LEU B CA 1
ATOM 3628 C C . LEU B 1 101 ? -8.783 -5.232 29.263 1.00 8.19 101 LEU B C 1
ATOM 3629 O O . LEU B 1 101 ? -9.444 -6.206 29.643 1.00 8.78 101 LEU B O 1
ATOM 3645 N N . HIS B 1 102 ? -9.198 -4.435 28.288 1.00 8.15 102 HIS B N 1
ATOM 3646 C CA . HIS B 1 102 ? -10.458 -4.666 27.621 1.00 8.28 102 HIS B CA 1
ATOM 3647 C C . HIS B 1 102 ? -10.384 -4.123 26.208 1.00 7.58 102 HIS B C 1
ATOM 3648 O O . HIS B 1 102 ? -9.765 -3.088 25.961 1.00 8.72 102 HIS B O 1
ATOM 3663 N N . TYR B 1 103 ? -11.068 -4.813 25.305 1.00 7.78 103 TYR B N 1
ATOM 3664 C CA . TYR B 1 103 ? -11.266 -4.337 23.951 1.00 7.72 103 TYR B CA 1
ATOM 3665 C C . TYR B 1 103 ? -12.743 -4.032 23.737 1.00 8.08 103 TYR B C 1
ATOM 3666 O O . TYR B 1 103 ? -13.610 -4.828 24.089 1.00 9.62 103 TYR B O 1
ATOM 3684 N N . HIS B 1 104 ? -13.015 -2.861 23.175 1.00 7.93 104 HIS B N 1
ATOM 3685 C CA . HIS B 1 104 ? -14.346 -2.469 22.778 1.00 8.26 104 HIS B CA 1
ATOM 3686 C C . HIS B 1 104 ? -14.603 -2.981 21.361 1.00 8.35 104 HIS B C 1
ATOM 3687 O O . HIS B 1 104 ? -13.788 -2.736 20.465 1.00 10.13 104 HIS B O 1
ATOM 3702 N N . ILE B 1 105 ? -15.755 -3.610 21.161 1.00 7.75 105 ILE B N 1
ATOM 3703 C CA . ILE B 1 105 ? -16.266 -3.943 19.834 1.00 7.49 105 ILE B CA 1
ATOM 3704 C C . ILE B 1 105 ? -17.498 -3.068 19.620 1.00 7.55 105 ILE B C 1
ATOM 3705 O O . ILE B 1 105 ? -18.451 -3.158 20.384 1.00 8.64 105 ILE B O 1
ATOM 3721 N N . LEU B 1 106 ? -17.439 -2.217 18.595 1.00 7.58 106 LEU B N 1
ATOM 3722 C CA . LEU B 1 106 ? -18.547 -1.324 18.242 1.00 7.76 106 LEU B CA 1
ATOM 3723 C C . LEU B 1 106 ? -19.095 -1.761 16.881 1.00 7.95 106 LEU B C 1
ATOM 3724 O O . LEU B 1 106 ? -18.335 -1.941 15.936 1.00 8.40 106 LEU B O 1
ATOM 3740 N N . ALA B 1 107 ? -20.420 -1.918 16.782 1.00 8.15 107 ALA B N 1
ATOM 3741 C CA . ALA B 1 107 ? -21.000 -2.367 15.532 1.00 8.67 107 ALA B CA 1
ATOM 3742 C C . ALA B 1 107 ? -22.472 -1.992 15.474 1.00 8.72 107 ALA B C 1
ATOM 3743 O O . ALA B 1 107 ? -23.055 -1.465 16.418 1.00 9.09 107 ALA B O 1
ATOM 3750 N N . GLY B 1 108 ? -23.076 -2.323 14.333 1.00 9.97 108 GLY B N 1
ATOM 3751 C CA . GLY B 1 108 ? -24.507 -2.127 14.128 1.00 10.53 108 GLY B CA 1
ATOM 3752 C C . GLY B 1 108 ? -24.898 -0.788 13.555 1.00 10.79 108 GLY B C 1
ATOM 3753 O O . GLY B 1 108 ? -26.074 -0.571 13.295 1.00 12.52 108 GLY B O 1
ATOM 3757 N N . LYS B 1 109 ? -23.962 0.141 13.392 1.00 10.91 109 LYS B N 1
ATOM 3758 C CA . LYS B 1 109 ? -24.199 1.367 12.635 1.00 12.87 109 LYS B CA 1
ATOM 3759 C C . LYS B 1 109 ? -22.909 1.747 11.921 1.00 12.82 109 LYS B C 1
ATOM 3760 O O . LYS B 1 109 ? -21.850 1.218 12.236 1.00 12.64 109 LYS B O 1
ATOM 3779 N N . LYS B 1 110 ? -22.993 2.661 10.957 1.00 16.07 110 LYS B N 1
ATOM 3780 C CA . LYS B 1 110 ? -21.794 3.220 10.351 1.00 18.34 110 LYS B CA 1
ATOM 3781 C C . LYS B 1 110 ? -21.160 4.180 11.356 1.00 18.19 110 LYS B C 1
ATOM 3782 O O . LYS B 1 110 ? -21.753 5.176 11.763 1.00 20.06 110 LYS B O 1
ATOM 3801 N N . LEU B 1 111 ? -19.939 3.873 11.751 1.00 17.89 111 LEU B N 1
ATOM 3802 C CA . LEU B 1 111 ? -19.276 4.614 12.834 1.00 18.64 111 LEU B CA 1
ATOM 3803 C C . LEU B 1 111 ? -18.596 5.913 12.397 1.00 22.59 111 LEU B C 1
ATOM 3804 O O . LEU B 1 111 ? -18.295 6.077 11.238 1.00 22.50 111 LEU B O 1
ATOM 3820 N N . PRO B 1 112 ? -18.357 6.861 13.322 1.00 25.28 112 PRO B N 1
ATOM 3821 C CA . PRO B 1 112 ? -17.783 8.107 12.793 1.00 27.25 112 PRO B CA 1
ATOM 3822 C C . PRO B 1 112 ? -16.348 7.929 12.297 1.00 28.91 112 PRO B C 1
ATOM 3823 O O . PRO B 1 112 ? -15.641 7.114 12.825 1.00 23.35 112 PRO B O 1
ATOM 3834 N N A ASN B 1 113 ? -15.934 8.686 11.288 0.50 33.31 113 ASN B N 1
ATOM 3835 N N B ASN B 1 113 ? -15.927 8.678 11.284 0.50 33.32 113 ASN B N 1
ATOM 3836 C CA A ASN B 1 113 ? -14.550 8.618 10.831 0.50 37.16 113 ASN B CA 1
ATOM 3837 C CA B ASN B 1 113 ? -14.537 8.590 10.842 0.50 37.16 113 ASN B CA 1
ATOM 3838 C C A ASN B 1 113 ? -13.768 9.792 11.404 0.50 36.37 113 ASN B C 1
ATOM 3839 C C B ASN B 1 113 ? -13.765 9.780 11.394 0.50 36.37 113 ASN B C 1
ATOM 3840 O O A ASN B 1 113 ? -14.204 10.934 11.296 0.50 37.37 113 ASN B O 1
ATOM 3841 O O B ASN B 1 113 ? -14.202 10.919 11.257 0.50 37.38 113 ASN B O 1
ATOM 3862 N N . TYR B 1 114 ? -12.628 9.520 12.035 1.00 33.85 114 TYR B N 1
ATOM 3863 C CA . TYR B 1 114 ? -11.883 10.586 12.708 1.00 31.21 114 TYR B CA 1
ATOM 3864 C C . TYR B 1 114 ? -11.325 11.564 11.678 1.00 34.47 114 TYR B C 1
ATOM 3865 O O . TYR B 1 114 ? -10.677 11.167 10.709 1.00 35.55 114 TYR B O 1
ATOM 3883 N N . GLU B 1 115 ? -11.587 12.847 11.888 1.00 36.00 115 GLU B N 1
ATOM 3884 C CA . GLU B 1 115 ? -11.142 13.866 10.949 1.00 36.98 115 GLU B CA 1
ATOM 3885 C C . GLU B 1 115 ? -10.385 14.972 11.674 1.00 40.84 115 GLU B C 1
ATOM 3886 O O . GLU B 1 115 ? -9.475 14.699 12.456 1.00 43.17 115 GLU B O 1
#

Organism: Clostridioides difficile (strain 630) (NCBI:txid272563)

Nearest PDB structures (foldseek):
  4egu-assembly1_B  TM=9.941E-01  e=6.525E-20  Clostridioides difficile 630
  6d6j-assembly1_A  TM=9.761E-01  e=3.927E-12  Legionella pneumophila subsp. pneumophila str. Philadelphia 1
  5uvm-assembly1_A  TM=9.643E-01  e=9.110E-12  Acetivibrio thermocellus DSM 1313
  3n1s-assembly1_B  TM=9.428E-01  e=4.617E-11  Escherichia coli
  3n1t-assembly2_E  TM=9.485E-01  e=5.872E-11  Escherichia coli